Protein AF-A0A6G1QIJ5-F1 (afdb_monomer_lite)

Sequence (335 aa):
MYSKKYKFSTEEDVFERLYPGKCSMFVLTDALIELRTKQREEKDLEALYEKRQEILRALERSIEDLRKAIKNVEEQEFNFDIFLQDQKTEKAIEKAEREKQEVLQMKAELLSLNEEYAQKNHRKEELDLEIQRHSVYSDVIAQAMKMTEFKEVESLALYLRNLLLCRDKFHSDLSVAQKNVLQQRKTLKSLKDEFKTMQLEKYDELLQAQAEFDAARVEGSKWEKEWQHIQDTAAKKTLFVGQIKMGVLNLYEMTGGILEEEGVSINDTETQLEKIKRFIQDQEDLLKAAGKTEDITYSFAQHCSGGLKEGFSNAVHLPPLMRPSTSDPSQQRRF

Radius of gyration: 109.97 Å; chains: 1; bounding box: 174×73×325 Å

pLDDT: mean 80.24, std 22.28, range [32.31, 98.56]

Structure (mmCIF, N/CA/C/O backbone):
data_AF-A0A6G1QIJ5-F1
#
_entry.id   AF-A0A6G1QIJ5-F1
#
loop_
_atom_site.group_PDB
_atom_site.id
_atom_site.type_symbol
_atom_site.label_atom_id
_atom_site.label_alt_id
_atom_site.label_comp_id
_atom_site.label_asym_id
_atom_site.label_entity_id
_atom_site.label_seq_id
_atom_site.pdbx_PDB_ins_code
_atom_site.Cartn_x
_atom_site.Cartn_y
_atom_site.Cartn_z
_atom_site.occupancy
_atom_site.B_iso_or_equiv
_atom_site.auth_seq_id
_atom_site.auth_comp_id
_atom_site.auth_asym_id
_atom_site.auth_atom_id
_atom_site.pdbx_PDB_model_num
ATOM 1 N N . MET A 1 1 ? -99.863 -23.612 136.603 1.00 37.12 1 MET A N 1
ATOM 2 C CA . MET A 1 1 ? -100.470 -24.960 136.736 1.00 37.12 1 MET A CA 1
ATOM 3 C C . MET A 1 1 ? -99.705 -25.756 137.796 1.00 37.12 1 MET A C 1
ATOM 5 O O . MET A 1 1 ? -98.632 -25.320 138.181 1.00 37.12 1 MET A O 1
ATOM 9 N N . TYR A 1 2 ? -100.286 -26.871 138.260 1.00 34.22 2 TYR A N 1
ATOM 10 C CA . TYR A 1 2 ? -99.673 -28.124 138.763 1.00 34.22 2 TYR A CA 1
ATOM 11 C C . TYR A 1 2 ? -98.127 -28.298 138.624 1.00 34.22 2 TYR A C 1
ATOM 13 O O . TYR A 1 2 ? -97.572 -27.869 137.623 1.00 34.22 2 TYR A O 1
ATOM 21 N N . SER A 1 3 ? -97.389 -29.026 139.492 1.00 32.53 3 SER A N 1
ATOM 22 C CA . SER A 1 3 ? -97.797 -29.971 140.564 1.00 32.53 3 SER A CA 1
ATOM 23 C C . SER A 1 3 ? -96.603 -30.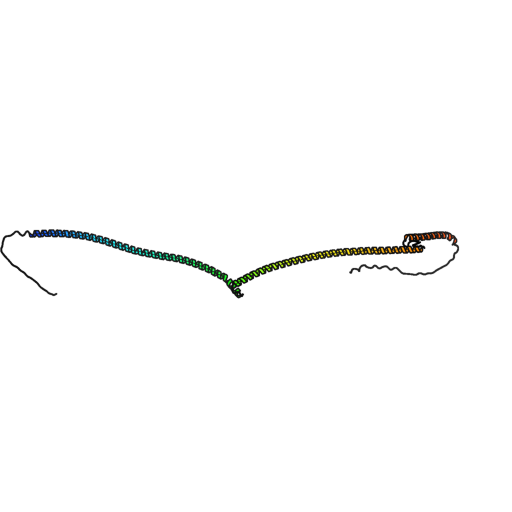577 141.355 1.00 32.53 3 SER A C 1
ATOM 25 O O . SER A 1 3 ? -95.721 -31.110 140.690 1.00 32.53 3 SER A O 1
ATOM 27 N N . LYS A 1 4 ? -96.730 -30.754 142.697 1.00 42.34 4 LYS A N 1
ATOM 28 C CA . LYS A 1 4 ? -96.062 -31.803 143.551 1.00 42.34 4 LYS A CA 1
ATOM 29 C C . LYS A 1 4 ? -94.503 -31.707 143.634 1.00 42.34 4 LYS A C 1
ATOM 31 O O . LYS A 1 4 ? -93.917 -31.041 142.802 1.00 42.34 4 LYS A O 1
ATOM 36 N N . LYS A 1 5 ? -93.707 -32.315 144.542 1.00 40.81 5 LYS A N 1
ATOM 37 C CA . LYS A 1 5 ? -93.743 -33.073 145.842 1.00 40.81 5 LYS A CA 1
ATOM 38 C C . LYS A 1 5 ? -92.239 -33.313 146.232 1.00 40.81 5 LYS A C 1
ATOM 40 O O . LYS A 1 5 ? -91.426 -33.233 145.324 1.00 40.81 5 LYS A O 1
ATOM 45 N N . TYR A 1 6 ? -91.749 -33.680 147.432 1.00 39.12 6 TYR A N 1
ATOM 46 C CA . TYR A 1 6 ? -92.251 -33.840 148.820 1.00 39.12 6 TYR A CA 1
ATOM 47 C C . TYR A 1 6 ? -91.052 -34.051 149.799 1.00 39.12 6 TYR A C 1
ATOM 49 O O . TYR A 1 6 ? -90.152 -34.773 149.394 1.00 39.12 6 TYR A O 1
ATOM 57 N N . LYS A 1 7 ? -91.169 -33.623 151.082 1.00 42.03 7 LYS A N 1
ATOM 58 C CA . LYS A 1 7 ? -90.585 -34.211 152.342 1.00 42.03 7 LYS A CA 1
ATOM 59 C C . LYS A 1 7 ? -89.039 -34.343 152.481 1.00 42.03 7 LYS A C 1
ATOM 61 O O . LYS A 1 7 ? -88.365 -34.512 151.481 1.00 42.03 7 LYS A O 1
ATOM 66 N N . PHE A 1 8 ? -88.389 -34.345 153.662 1.00 36.94 8 PHE A N 1
ATOM 67 C CA . PHE A 1 8 ? -88.661 -34.071 155.111 1.00 36.94 8 PHE A CA 1
ATOM 68 C C . PHE A 1 8 ? -87.267 -33.932 155.817 1.00 36.94 8 PHE A C 1
ATOM 70 O O . PHE A 1 8 ? -86.269 -34.133 155.129 1.00 36.94 8 PHE A O 1
ATOM 77 N N . SER A 1 9 ? -87.042 -33.600 157.102 1.00 36.25 9 SER A N 1
ATOM 78 C CA . SER A 1 9 ? -87.847 -33.379 158.342 1.00 36.25 9 SER A CA 1
ATOM 79 C C . SER A 1 9 ? -87.255 -32.141 159.108 1.00 36.25 9 SER A C 1
ATOM 81 O O . SER A 1 9 ? -86.590 -31.361 158.429 1.00 36.25 9 SER A O 1
ATOM 83 N N . THR A 1 10 ? -87.466 -31.709 160.373 1.00 43.53 10 THR A N 1
ATOM 84 C CA . THR A 1 10 ? -87.801 -32.249 161.735 1.00 43.53 10 THR A CA 1
ATOM 85 C C . THR A 1 10 ? -86.691 -33.112 162.381 1.00 43.53 10 THR A C 1
ATOM 87 O O . THR A 1 10 ? -85.940 -33.746 161.644 1.00 43.53 10 THR A O 1
ATOM 90 N N . GLU A 1 11 ? -86.407 -33.127 163.695 1.00 36.78 11 GLU A N 1
ATOM 91 C CA . GLU A 1 11 ? -86.977 -32.545 164.950 1.00 36.78 11 GLU A CA 1
ATOM 92 C C . GLU A 1 11 ? -85.835 -31.831 165.769 1.00 36.78 11 GLU A C 1
ATOM 94 O O . GLU A 1 11 ? -84.667 -32.051 165.450 1.00 36.78 11 GLU A O 1
ATOM 99 N N . GLU A 1 12 ? -85.999 -30.850 166.685 1.00 40.00 12 GLU A N 1
ATOM 100 C CA . GLU A 1 12 ? -86.797 -30.725 167.947 1.00 40.00 12 GLU A CA 1
ATOM 101 C C . GLU A 1 12 ? -86.222 -31.597 169.123 1.00 40.00 12 GLU A C 1
ATOM 103 O O . GLU A 1 12 ? -85.677 -32.663 168.859 1.00 40.00 12 GLU A O 1
ATOM 108 N N . ASP A 1 13 ? -86.219 -31.242 170.430 1.00 39.19 13 ASP A N 1
ATOM 109 C CA . ASP A 1 13 ? -86.712 -30.033 171.131 1.00 39.19 13 ASP A CA 1
ATOM 110 C C . ASP A 1 13 ? -86.143 -29.774 172.573 1.00 39.19 13 ASP A C 1
ATOM 112 O O . ASP A 1 13 ? -85.498 -30.634 173.167 1.00 39.19 13 ASP A O 1
ATOM 116 N N . VAL A 1 14 ? -86.443 -28.576 173.120 1.00 41.12 14 VAL A N 1
ATOM 117 C CA . VAL A 1 14 ? -86.784 -28.168 174.528 1.00 41.12 14 VAL A CA 1
ATOM 118 C C . VAL A 1 14 ? -86.266 -28.928 175.787 1.00 41.12 14 VAL A C 1
ATOM 120 O O . VAL A 1 14 ? -86.541 -30.109 175.965 1.00 41.12 14 VAL A O 1
ATOM 123 N N . PHE A 1 15 ? -85.757 -28.180 176.801 1.00 32.31 15 PHE A N 1
ATOM 124 C CA . PHE A 1 15 ? -86.299 -28.201 178.195 1.00 32.31 15 PHE A CA 1
ATOM 125 C C . PHE A 1 15 ? -85.964 -26.951 179.060 1.00 32.31 15 PHE A C 1
ATOM 127 O O . PHE A 1 15 ? -85.237 -26.057 178.635 1.00 32.31 15 PHE A O 1
ATOM 134 N N . GLU A 1 16 ? -86.564 -26.857 180.259 1.00 35.62 16 GLU A N 1
ATOM 135 C CA . GLU A 1 16 ? -86.863 -25.617 181.008 1.00 35.62 16 GLU A CA 1
ATOM 136 C C . GLU A 1 16 ? -86.307 -25.519 182.465 1.00 35.62 16 GLU A C 1
ATOM 138 O O . GLU A 1 16 ? -86.204 -26.521 183.166 1.00 35.62 16 GLU A O 1
ATOM 143 N N . ARG A 1 17 ? -86.181 -24.261 182.951 1.00 37.00 17 ARG A N 1
ATOM 144 C CA . ARG A 1 17 ? -86.459 -23.735 184.328 1.00 37.00 17 ARG A CA 1
ATOM 145 C C . ARG A 1 17 ? -85.465 -23.791 185.528 1.00 37.00 17 ARG A C 1
ATOM 147 O O . ARG A 1 17 ? -85.009 -24.840 185.958 1.00 37.00 17 ARG A O 1
ATOM 154 N N . LEU A 1 18 ? -85.455 -22.624 186.215 1.00 33.59 18 LEU A N 1
ATOM 155 C CA . LEU A 1 18 ? -85.576 -22.340 187.676 1.00 33.59 18 LEU A CA 1
ATOM 156 C C . LEU A 1 18 ? -84.365 -21.905 188.556 1.00 33.59 18 LEU A C 1
ATOM 158 O O . LEU A 1 18 ? -83.265 -22.434 188.478 1.00 33.59 18 LEU A O 1
ATOM 162 N N . TYR A 1 19 ? -84.694 -20.993 189.499 1.00 34.88 19 TYR A N 1
ATOM 163 C CA . TYR A 1 19 ? -83.944 -20.489 190.679 1.00 34.88 19 TYR A CA 1
ATOM 164 C C . TYR A 1 19 ? -82.758 -19.493 190.445 1.00 34.88 19 TYR A C 1
ATOM 166 O O . TYR A 1 19 ? -82.324 -19.338 189.307 1.00 34.88 19 TYR A O 1
ATOM 174 N N . PRO A 1 20 ? -82.386 -18.619 191.428 1.00 45.06 20 PRO A N 1
ATOM 175 C CA . PRO A 1 20 ? -82.422 -17.172 191.137 1.00 45.06 20 PRO A CA 1
ATOM 176 C C . PRO A 1 20 ? -81.270 -16.279 191.670 1.00 45.06 20 PRO A C 1
ATOM 178 O O . PRO A 1 20 ? -80.621 -16.568 192.672 1.00 45.06 20 PRO A O 1
ATOM 181 N N . GLY A 1 21 ? -81.202 -15.055 191.128 1.00 32.91 21 GLY A N 1
ATOM 182 C CA . GLY A 1 21 ? -80.794 -13.854 191.877 1.00 32.91 21 GLY A CA 1
ATOM 183 C C . GLY A 1 21 ? -79.397 -13.277 191.598 1.00 32.91 21 GLY A C 1
ATOM 184 O O . GLY A 1 21 ? -78.429 -13.997 191.406 1.00 32.91 21 GLY A O 1
ATOM 185 N N . LYS A 1 22 ? -79.313 -11.936 191.669 1.00 44.22 22 LYS A N 1
ATOM 186 C CA . LYS A 1 22 ? -78.097 -11.090 191.625 1.00 44.22 22 LYS A CA 1
ATOM 187 C C . LYS A 1 22 ? -77.173 -11.243 190.399 1.00 44.22 22 LYS A C 1
ATOM 189 O O . LYS A 1 22 ? -76.153 -11.916 190.481 1.00 44.22 22 LYS A O 1
ATOM 194 N N . CYS A 1 23 ? -77.395 -10.433 189.357 1.00 35.81 23 CYS A N 1
ATOM 195 C CA . CYS A 1 23 ? -76.287 -9.753 188.663 1.00 35.81 23 CYS A CA 1
ATOM 196 C C . CYS A 1 23 ? -76.777 -8.567 187.811 1.00 35.81 23 CYS A C 1
ATOM 198 O O . CYS A 1 23 ? -77.871 -8.618 187.259 1.00 35.81 23 CYS A O 1
ATOM 200 N N . SER A 1 24 ? -75.968 -7.509 187.695 1.00 47.91 24 SER A N 1
ATOM 201 C CA . SER A 1 24 ? -76.195 -6.377 186.777 1.00 47.91 24 SER A CA 1
ATOM 202 C C . SER A 1 24 ? -74.849 -5.753 186.392 1.00 47.91 24 SER A C 1
ATOM 204 O O . SER A 1 24 ? -74.435 -4.743 186.954 1.00 47.91 24 SER A O 1
ATOM 206 N N . MET A 1 25 ? -74.103 -6.441 185.519 1.00 48.81 25 MET A N 1
ATOM 207 C CA . MET A 1 25 ? -72.736 -6.065 185.116 1.00 48.81 25 MET A CA 1
ATOM 208 C C . MET A 1 25 ? -72.320 -6.744 183.786 1.00 48.81 25 MET A C 1
ATOM 210 O O . MET A 1 25 ? -71.240 -7.319 183.690 1.00 48.81 25 MET A O 1
ATOM 214 N N . PHE A 1 26 ? -73.198 -6.752 182.767 1.00 43.78 26 PHE A N 1
ATOM 215 C CA . PHE A 1 26 ? -72.938 -7.493 181.510 1.00 43.78 26 PHE A CA 1
ATOM 216 C C . PHE A 1 26 ? -73.484 -6.871 180.201 1.00 43.78 26 PHE A C 1
ATOM 218 O O . PHE A 1 26 ? -73.440 -7.508 179.160 1.00 43.78 26 PHE A O 1
ATOM 225 N N . VAL A 1 27 ? -73.993 -5.631 180.205 1.00 50.62 27 VAL A N 1
ATOM 226 C CA . VAL A 1 27 ? -74.664 -5.016 179.022 1.00 50.62 27 VAL A CA 1
ATOM 227 C C . VAL A 1 27 ? -73.742 -4.033 178.261 1.00 50.62 27 VAL A C 1
ATOM 229 O O . VAL A 1 27 ? -74.200 -3.201 177.490 1.00 50.62 27 VAL A O 1
ATOM 232 N N . LEU A 1 28 ? -72.424 -4.085 178.493 1.00 53.91 28 LEU A N 1
ATOM 233 C CA . LEU A 1 28 ? -71.449 -3.110 177.960 1.00 53.91 28 LEU A CA 1
ATOM 234 C C . LEU A 1 28 ? -70.252 -3.720 177.208 1.00 53.91 28 LEU A C 1
ATOM 236 O O . LEU A 1 28 ? -69.407 -2.976 176.714 1.00 53.91 28 LEU A O 1
ATOM 240 N N . THR A 1 29 ? -70.154 -5.047 177.108 1.00 52.56 29 THR A N 1
ATOM 241 C CA . THR A 1 29 ? -68.991 -5.735 176.516 1.00 52.56 29 THR A CA 1
ATOM 242 C C . THR A 1 29 ? -69.112 -6.013 175.017 1.00 52.56 29 THR A C 1
ATOM 244 O O . THR A 1 29 ? -68.121 -5.853 174.305 1.00 52.56 29 THR A O 1
ATOM 247 N N . ASP A 1 30 ? -70.296 -6.371 174.514 1.00 55.03 30 ASP A N 1
ATOM 248 C CA . ASP A 1 30 ? -70.434 -6.880 173.137 1.00 55.03 30 ASP A CA 1
ATOM 249 C C . ASP A 1 30 ? -70.284 -5.776 172.074 1.00 55.03 30 ASP A C 1
ATOM 251 O O . ASP A 1 30 ? -69.560 -5.943 171.090 1.00 55.03 30 ASP A O 1
ATOM 255 N N . ALA A 1 31 ? -70.866 -4.594 172.316 1.00 58.47 31 ALA A N 1
ATOM 256 C CA . ALA A 1 31 ? -70.839 -3.458 171.385 1.00 58.47 31 ALA A CA 1
ATOM 257 C C . ALA A 1 31 ? -69.418 -2.939 171.060 1.00 58.47 31 ALA A C 1
ATOM 259 O O . ALA A 1 31 ? -69.193 -2.321 170.018 1.00 58.47 31 ALA A O 1
ATOM 260 N N . LEU A 1 32 ? -68.435 -3.198 171.931 1.00 60.06 32 LEU A N 1
ATOM 261 C CA . LEU A 1 32 ? -67.033 -2.815 171.715 1.00 60.06 32 LEU A CA 1
ATOM 262 C C . LEU A 1 32 ? -66.278 -3.758 170.763 1.00 60.06 32 LEU A C 1
ATOM 264 O O . LEU A 1 32 ? -65.209 -3.394 170.264 1.00 60.06 32 LEU A O 1
ATOM 268 N N . ILE A 1 33 ? -66.810 -4.957 170.508 1.00 63.22 33 ILE A N 1
ATOM 269 C CA . ILE A 1 33 ? -66.189 -5.952 169.626 1.00 63.22 33 ILE A CA 1
ATOM 270 C C . ILE A 1 33 ? -66.578 -5.683 168.166 1.00 63.22 33 ILE A C 1
ATOM 272 O O . ILE A 1 33 ? -65.687 -5.619 167.317 1.00 63.22 33 ILE A O 1
ATOM 276 N N . GLU A 1 34 ? -67.860 -5.422 167.882 1.00 60.41 34 GLU A N 1
ATOM 277 C CA . GLU A 1 34 ? -68.347 -5.083 166.530 1.00 60.41 34 GLU A CA 1
ATOM 278 C C . GLU A 1 34 ? -67.664 -3.833 165.953 1.00 60.41 34 GLU A C 1
ATOM 280 O O . GLU A 1 34 ? -67.222 -3.814 164.803 1.00 60.41 34 GLU A O 1
ATOM 285 N N . LEU A 1 35 ? -67.486 -2.789 166.768 1.00 64.81 35 LEU A N 1
ATOM 286 C CA . LEU A 1 35 ? -66.844 -1.543 166.329 1.00 64.81 35 LEU A CA 1
ATOM 287 C C . LEU A 1 35 ? -65.375 -1.778 165.895 1.00 64.81 35 LEU A C 1
ATOM 289 O O . LEU A 1 35 ? -64.867 -1.125 164.983 1.00 64.81 35 LEU A O 1
ATOM 293 N N . ARG A 1 36 ? -64.711 -2.789 166.478 1.00 63.94 36 ARG A N 1
ATOM 294 C CA . ARG A 1 36 ? -63.348 -3.242 166.135 1.00 63.94 36 ARG A CA 1
ATOM 295 C C . ARG A 1 36 ? -63.267 -4.271 165.000 1.00 63.94 36 ARG A C 1
ATOM 297 O O . ARG A 1 36 ? -62.147 -4.587 164.570 1.00 63.94 36 ARG A O 1
ATOM 304 N N . THR A 1 37 ? -64.382 -4.816 164.512 1.00 62.34 37 THR A N 1
ATOM 305 C CA . THR A 1 37 ? -64.404 -5.524 163.218 1.00 62.34 37 THR A CA 1
ATOM 306 C C . THR A 1 37 ? -64.658 -4.530 162.092 1.00 62.34 37 THR A C 1
ATOM 308 O O . THR A 1 37 ? -63.870 -4.496 161.148 1.00 62.34 37 THR A O 1
ATOM 311 N N . LYS A 1 38 ? -65.620 -3.610 162.258 1.00 68.38 38 LYS A N 1
ATOM 312 C CA . LYS A 1 38 ? -65.939 -2.569 161.263 1.00 68.38 38 LYS A CA 1
ATOM 313 C C . LYS A 1 38 ? -64.736 -1.706 160.873 1.00 68.38 38 LYS A C 1
ATOM 315 O O . LYS A 1 38 ? -64.474 -1.556 159.689 1.00 68.38 38 LYS A O 1
ATOM 320 N N . GLN A 1 39 ? -63.923 -1.251 161.831 1.00 67.50 39 GLN A N 1
ATOM 321 C CA . GLN A 1 39 ? -62.701 -0.478 161.531 1.00 67.50 39 GLN A CA 1
ATOM 322 C C . GLN A 1 39 ? -61.569 -1.268 160.837 1.00 67.50 39 GLN A C 1
ATOM 324 O O . GLN A 1 39 ? -60.580 -0.666 160.415 1.00 67.50 39 GLN A O 1
ATOM 329 N N . ARG A 1 40 ? -61.665 -2.602 160.739 1.00 66.69 40 ARG A N 1
ATOM 330 C CA . ARG A 1 40 ? -60.791 -3.407 159.865 1.00 66.69 40 ARG A CA 1
ATOM 331 C C . ARG A 1 40 ? -61.413 -3.569 158.490 1.00 66.69 40 ARG A C 1
ATOM 333 O O . ARG A 1 40 ? -60.760 -3.214 157.521 1.00 66.69 40 ARG A O 1
ATOM 340 N N . GLU A 1 41 ? -62.685 -3.963 158.431 1.00 70.50 41 GLU A N 1
ATOM 341 C CA . GLU A 1 41 ? -63.457 -4.041 157.183 1.00 70.50 41 GLU A CA 1
ATOM 342 C C . GLU A 1 41 ? -63.355 -2.744 156.359 1.00 70.50 41 GLU A C 1
ATOM 344 O O . GLU A 1 41 ? -63.161 -2.802 155.153 1.00 70.50 41 GLU A O 1
ATOM 349 N N . GLU A 1 42 ? -63.414 -1.577 157.006 1.00 68.62 42 GLU A N 1
ATOM 350 C CA . GLU A 1 42 ? -63.286 -0.255 156.378 1.00 68.62 42 GLU A CA 1
ATOM 351 C C . GLU A 1 42 ? -61.887 -0.002 155.782 1.00 68.62 42 GLU A C 1
ATOM 353 O O . GLU A 1 42 ? -61.775 0.462 154.650 1.00 68.62 42 GLU A O 1
ATOM 358 N N . LYS A 1 43 ? -60.813 -0.390 156.483 1.00 74.50 43 LYS A N 1
ATOM 359 C CA . LYS A 1 43 ? -59.433 -0.272 155.973 1.00 74.50 43 LYS A CA 1
ATOM 360 C C . LYS A 1 43 ? -59.112 -1.298 154.892 1.00 74.50 43 LYS A C 1
ATOM 362 O O . LYS A 1 43 ? -58.391 -0.983 153.949 1.00 74.50 43 LYS A O 1
ATOM 367 N N . ASP A 1 44 ? -59.661 -2.501 155.010 1.00 74.06 44 ASP A N 1
ATOM 368 C CA . ASP A 1 44 ? -59.554 -3.539 153.990 1.00 74.06 44 ASP A CA 1
ATOM 369 C C . ASP A 1 44 ? -60.330 -3.120 152.724 1.00 74.06 44 ASP A C 1
ATOM 371 O O . ASP A 1 44 ? -59.838 -3.309 151.612 1.00 74.06 44 ASP A O 1
ATOM 375 N N . LEU A 1 45 ? -61.490 -2.463 152.871 1.00 76.62 45 LEU A N 1
ATOM 376 C CA . LEU A 1 45 ? -62.244 -1.841 151.774 1.00 76.62 45 LEU A CA 1
ATOM 377 C C . LEU A 1 45 ? -61.484 -0.684 151.113 1.00 76.62 45 LEU A C 1
ATOM 379 O O . LEU A 1 45 ? -61.455 -0.615 149.886 1.00 76.62 45 LEU A O 1
ATOM 383 N N . GLU A 1 46 ? -60.851 0.199 151.885 1.00 78.12 46 GLU A N 1
ATOM 384 C CA . GLU A 1 46 ? -60.077 1.326 151.347 1.00 78.12 46 GLU A CA 1
ATOM 385 C C . GLU A 1 46 ? -58.803 0.845 150.625 1.00 78.12 46 GLU A C 1
ATOM 387 O O . GLU A 1 46 ? -58.511 1.285 149.511 1.00 78.12 46 GLU A O 1
ATOM 392 N N . ALA A 1 47 ? -58.116 -0.168 151.167 1.00 79.19 47 ALA A N 1
ATOM 393 C CA . ALA A 1 47 ? -57.008 -0.845 150.490 1.00 79.19 47 ALA A CA 1
ATOM 394 C C . ALA A 1 47 ? -57.456 -1.581 149.210 1.00 79.19 47 ALA A C 1
ATOM 396 O O . ALA A 1 47 ? -56.738 -1.575 148.207 1.00 79.19 47 ALA A O 1
ATOM 397 N N . LEU A 1 48 ? -58.649 -2.190 149.202 1.00 83.19 48 LEU A N 1
ATOM 398 C CA . LEU A 1 48 ? -59.259 -2.754 147.992 1.00 83.19 48 LEU A CA 1
ATOM 399 C C . LEU A 1 48 ? -59.638 -1.665 146.975 1.00 83.19 48 LEU A C 1
ATOM 401 O O . LEU A 1 48 ? -59.546 -1.912 145.771 1.00 83.19 48 LEU A O 1
ATOM 405 N N . TYR A 1 49 ? -60.036 -0.475 147.432 1.00 80.62 49 TYR A N 1
ATOM 406 C CA . TYR A 1 49 ? -60.407 0.650 146.576 1.00 80.62 49 TYR A CA 1
ATOM 407 C C . TYR A 1 49 ? -59.188 1.262 145.876 1.00 80.62 49 TYR A C 1
ATOM 409 O O . TYR A 1 49 ? -59.179 1.325 144.647 1.00 80.62 49 TYR A O 1
ATOM 417 N N . GLU A 1 50 ? -58.123 1.609 146.608 1.00 83.19 50 GLU A N 1
ATOM 418 C CA . GLU A 1 50 ? -56.873 2.093 145.997 1.00 83.19 50 GLU A CA 1
ATOM 419 C C . GLU A 1 50 ? -56.266 1.045 145.061 1.00 83.19 50 GLU A C 1
ATOM 421 O O . GLU A 1 50 ? -55.946 1.353 143.914 1.00 83.19 50 GLU A O 1
ATOM 426 N N . LYS A 1 51 ? -56.229 -0.233 145.464 1.00 82.81 51 LYS A N 1
ATOM 427 C CA . LYS A 1 51 ? -55.768 -1.324 144.590 1.00 82.81 51 LYS A CA 1
ATOM 428 C C . LYS A 1 51 ? -56.600 -1.432 143.306 1.00 82.81 51 LYS A C 1
ATOM 430 O O . LYS A 1 51 ? -56.054 -1.674 142.231 1.00 82.81 51 LYS A O 1
ATOM 435 N N . ARG A 1 52 ? -57.918 -1.209 143.378 1.00 84.38 52 ARG A N 1
ATOM 436 C CA . ARG A 1 52 ? -58.800 -1.137 142.201 1.00 84.38 52 ARG A CA 1
ATOM 437 C C . ARG A 1 52 ? -58.522 0.108 141.351 1.00 84.38 52 ARG A C 1
ATOM 439 O O . ARG A 1 52 ? -58.578 0.016 140.128 1.00 84.38 52 ARG A O 1
ATOM 446 N N . GLN A 1 53 ? -58.182 1.240 141.962 1.00 84.88 53 GLN A N 1
ATOM 447 C CA . GLN A 1 53 ? -57.845 2.491 141.278 1.00 84.88 53 GLN A CA 1
ATOM 448 C C . GLN A 1 53 ? -56.437 2.471 140.651 1.00 84.88 53 GLN A C 1
ATOM 450 O O . GLN A 1 53 ? -56.209 3.101 139.618 1.00 84.88 53 GLN A O 1
ATOM 455 N N . GLU A 1 54 ? -55.483 1.727 141.210 1.00 85.69 54 GLU A N 1
ATOM 456 C CA . GLU A 1 54 ? -54.216 1.384 140.551 1.00 85.69 54 GLU A CA 1
ATOM 457 C C . GLU A 1 54 ? -54.435 0.452 139.355 1.00 85.69 54 GLU A C 1
ATOM 459 O O . GLU A 1 54 ? -53.914 0.728 138.275 1.00 85.69 54 GLU A O 1
ATOM 464 N N . ILE A 1 55 ? -55.258 -0.595 139.507 1.00 85.81 55 ILE A N 1
ATOM 465 C CA . ILE A 1 55 ? -55.628 -1.498 138.404 1.00 85.81 55 ILE A CA 1
ATOM 466 C C . ILE A 1 55 ? -56.304 -0.723 137.264 1.00 85.81 55 ILE A C 1
ATOM 468 O O . ILE A 1 55 ? -55.938 -0.918 136.108 1.00 85.81 55 ILE A O 1
ATOM 472 N N . LEU A 1 56 ? -57.229 0.198 137.562 1.00 86.25 56 LEU A N 1
ATOM 473 C CA . LEU A 1 56 ? -57.847 1.063 136.550 1.00 86.25 56 LEU A CA 1
ATOM 474 C C . LEU A 1 56 ? -56.807 1.940 135.837 1.00 86.25 56 LEU A C 1
ATOM 476 O O . LEU A 1 56 ? -56.731 1.898 134.613 1.00 86.25 56 LEU A O 1
ATOM 480 N N . ARG A 1 57 ? -55.930 2.637 136.575 1.00 87.94 57 ARG A N 1
ATOM 481 C CA . ARG A 1 57 ? -54.851 3.457 135.986 1.00 87.94 57 ARG A CA 1
ATOM 482 C C . ARG A 1 57 ? -53.844 2.635 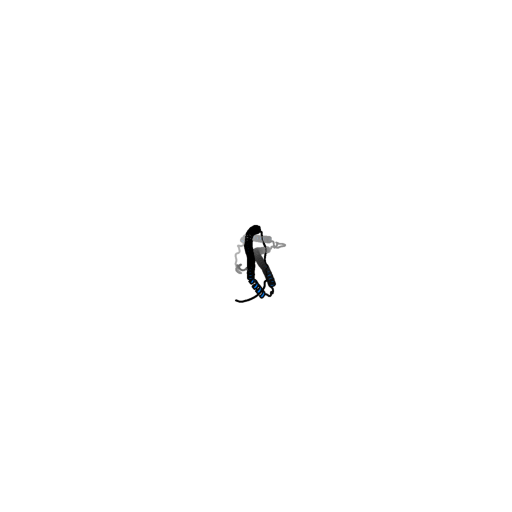135.166 1.00 87.94 57 ARG A C 1
ATOM 484 O O . ARG A 1 57 ? -53.243 3.162 134.232 1.00 87.94 57 ARG A O 1
ATOM 491 N N . ALA A 1 58 ? -53.633 1.360 135.497 1.00 88.19 58 ALA A N 1
ATOM 492 C CA . ALA A 1 58 ? -52.807 0.444 134.709 1.00 88.19 58 ALA A CA 1
ATOM 493 C C . ALA A 1 58 ? -53.520 -0.014 133.423 1.00 88.19 58 ALA A C 1
ATOM 495 O O . ALA A 1 58 ? -52.904 -0.031 132.357 1.00 88.19 58 ALA A O 1
ATOM 496 N N . LEU A 1 59 ? -54.820 -0.321 133.503 1.00 88.19 59 LEU A N 1
ATOM 497 C CA . LEU A 1 59 ? -55.656 -0.661 132.348 1.00 88.19 59 LEU A CA 1
ATOM 498 C C . LEU A 1 59 ? -55.794 0.519 131.377 1.00 88.19 59 LEU A C 1
ATOM 500 O O . LEU A 1 59 ? -55.671 0.316 130.176 1.00 88.19 59 LEU A O 1
ATOM 504 N N . GLU A 1 60 ? -55.975 1.747 131.866 1.00 89.25 60 GLU A N 1
ATOM 505 C CA . GLU A 1 60 ? -56.049 2.958 131.033 1.00 89.25 60 GLU A CA 1
ATOM 506 C C . GLU A 1 60 ? -54.767 3.179 130.218 1.00 89.25 60 GLU A C 1
ATOM 508 O O . GLU A 1 60 ? -54.842 3.405 129.009 1.00 89.25 60 GLU A O 1
ATOM 513 N N . ARG A 1 61 ? -53.587 3.031 130.842 1.00 89.31 61 ARG A N 1
ATOM 514 C CA . ARG A 1 61 ? -52.298 3.059 130.125 1.00 89.31 61 ARG A CA 1
ATOM 515 C C . ARG A 1 61 ? -52.217 1.935 129.098 1.00 89.31 61 ARG A C 1
ATOM 517 O O . ARG A 1 61 ? -51.925 2.198 127.940 1.00 89.31 61 ARG A O 1
ATOM 524 N N . SER A 1 62 ? -52.553 0.705 129.495 1.00 90.06 62 SER A N 1
ATOM 525 C CA . SER A 1 62 ? -52.528 -0.449 128.591 1.00 90.06 62 SER A CA 1
ATOM 526 C C . SER A 1 62 ? -53.472 -0.288 127.394 1.00 90.06 62 SER A C 1
ATOM 528 O O . SER A 1 62 ? -53.127 -0.737 126.307 1.00 90.06 62 SER A O 1
ATOM 530 N N . ILE A 1 63 ? -54.633 0.353 127.558 1.00 90.56 63 ILE A N 1
ATOM 531 C CA . ILE A 1 63 ? -55.568 0.663 126.466 1.00 90.56 63 ILE A CA 1
ATOM 532 C C . ILE A 1 63 ? -54.967 1.707 125.519 1.00 90.56 63 ILE A C 1
ATOM 534 O O . ILE A 1 63 ? -55.084 1.572 124.302 1.00 90.56 63 ILE A O 1
ATOM 538 N N . GLU A 1 64 ? -54.317 2.739 126.051 1.00 93.25 64 GLU A N 1
ATOM 539 C CA . GLU A 1 64 ? -53.720 3.799 125.238 1.00 93.25 64 GLU A CA 1
ATOM 540 C C . GLU A 1 64 ? -52.447 3.338 124.510 1.00 93.25 64 GLU A C 1
ATOM 542 O O . GLU A 1 64 ? -52.224 3.696 123.355 1.00 93.25 64 GLU A O 1
ATOM 547 N N . ASP A 1 65 ? -51.649 2.467 125.124 1.00 91.50 65 ASP A N 1
ATOM 548 C CA . ASP A 1 65 ? -50.489 1.857 124.474 1.00 91.50 65 ASP A CA 1
ATOM 549 C C . ASP A 1 65 ? -50.912 0.814 123.422 1.00 91.50 65 ASP A C 1
ATOM 551 O O . ASP A 1 65 ? -50.330 0.779 122.337 1.00 91.50 65 ASP A O 1
ATOM 555 N N . LEU A 1 66 ? -51.999 0.061 123.654 1.00 91.62 66 LEU A N 1
ATOM 556 C CA . LEU A 1 66 ? -52.626 -0.776 122.620 1.00 91.62 66 LEU A CA 1
ATOM 557 C C . LEU A 1 66 ? -53.165 0.056 121.445 1.00 91.62 66 LEU A C 1
ATOM 559 O O . LEU A 1 66 ? -52.997 -0.346 120.298 1.00 91.62 66 LEU A O 1
ATOM 563 N N . ARG A 1 67 ? -53.761 1.231 121.686 1.00 92.12 67 ARG A N 1
ATOM 564 C CA . ARG A 1 67 ? -54.215 2.137 120.610 1.00 92.12 67 ARG A CA 1
ATOM 565 C C . ARG A 1 67 ? -53.065 2.671 119.760 1.00 92.12 67 ARG A C 1
ATOM 567 O O . ARG A 1 67 ? -53.209 2.752 118.543 1.00 92.12 67 ARG A O 1
ATOM 574 N N . LYS A 1 68 ? -51.933 3.022 120.377 1.00 93.12 68 LYS A N 1
ATOM 575 C CA . LYS A 1 68 ? -50.719 3.426 119.648 1.00 93.12 68 LYS A CA 1
ATOM 576 C C . LYS A 1 68 ? -50.139 2.260 118.852 1.00 93.12 68 LYS A C 1
ATOM 578 O O . LYS A 1 68 ? -49.754 2.457 117.706 1.00 93.12 68 LYS A O 1
ATOM 583 N N . ALA A 1 69 ? -50.122 1.056 119.429 1.00 91.56 69 ALA A N 1
ATOM 584 C CA . ALA A 1 69 ? -49.683 -0.151 118.735 1.00 91.56 69 ALA A CA 1
ATOM 585 C C . ALA A 1 69 ? -50.567 -0.460 117.514 1.00 91.56 69 ALA A C 1
ATOM 587 O O . ALA A 1 69 ? -50.026 -0.702 116.442 1.00 91.56 69 ALA A O 1
ATOM 588 N N . ILE A 1 70 ? -51.898 -0.373 117.650 1.00 90.06 70 ILE A N 1
ATOM 589 C CA . ILE A 1 70 ? -52.852 -0.537 116.539 1.00 90.06 70 ILE A CA 1
ATOM 590 C C . ILE A 1 70 ? -52.561 0.479 115.430 1.00 90.06 70 ILE A C 1
ATOM 592 O O . ILE A 1 70 ? -52.289 0.063 114.311 1.00 90.06 70 ILE A O 1
ATOM 596 N N . LYS A 1 71 ? -52.502 1.782 115.741 1.00 93.25 71 LYS A N 1
ATOM 597 C CA . LYS A 1 71 ? -52.203 2.818 114.735 1.00 93.25 71 LYS A CA 1
ATOM 598 C C . LYS A 1 71 ? -50.864 2.611 114.032 1.00 93.25 71 LYS A C 1
ATOM 600 O O . LYS A 1 71 ? -50.781 2.745 112.821 1.00 93.25 71 LYS A O 1
ATOM 605 N N . ASN A 1 72 ? -49.820 2.251 114.778 1.00 92.75 72 ASN A N 1
ATOM 606 C CA . ASN A 1 72 ? -48.510 1.966 114.199 1.00 92.75 72 ASN A CA 1
ATOM 607 C C . ASN A 1 72 ? -48.538 0.720 113.288 1.00 92.75 72 ASN A C 1
ATOM 609 O O . ASN A 1 72 ? -47.781 0.666 112.325 1.00 92.75 72 ASN A O 1
ATOM 613 N N . VAL A 1 73 ? -49.391 -0.274 113.564 1.00 91.31 73 VAL A N 1
ATOM 614 C CA . VAL A 1 73 ? -49.610 -1.416 112.658 1.00 91.31 73 VAL A CA 1
ATOM 615 C C . VAL A 1 73 ? -50.414 -0.992 111.426 1.00 91.31 73 VAL A C 1
ATOM 617 O O . VAL A 1 73 ? -49.985 -1.301 110.323 1.00 91.31 73 VAL A O 1
ATOM 620 N N . GLU A 1 74 ? -51.494 -0.220 111.578 1.00 91.94 74 GLU A N 1
ATOM 621 C CA . GLU A 1 74 ? -52.280 0.335 110.459 1.00 91.94 74 GLU A CA 1
ATOM 622 C C . GLU A 1 74 ? -51.398 1.183 109.515 1.00 91.94 74 GLU A C 1
ATOM 624 O O . GLU A 1 74 ? -51.454 1.042 108.293 1.00 91.94 74 GLU A O 1
ATOM 629 N N . GLU A 1 75 ? -50.514 2.017 110.074 1.00 92.25 75 GLU A N 1
ATOM 630 C CA . GLU A 1 75 ? -49.518 2.788 109.323 1.00 92.25 75 GLU A CA 1
ATOM 631 C C . GLU A 1 75 ? -48.466 1.881 108.655 1.00 92.25 75 GLU A C 1
ATOM 633 O O . GLU A 1 75 ? -48.057 2.151 107.525 1.00 92.25 75 GLU A O 1
ATOM 638 N N . GLN A 1 76 ? -48.029 0.791 109.295 1.00 90.50 76 GLN A N 1
ATOM 639 C CA . GLN A 1 76 ? -47.093 -0.168 108.689 1.00 90.50 76 GLN A CA 1
ATOM 640 C C . GLN A 1 76 ? -47.731 -0.981 107.554 1.00 90.50 76 GLN A C 1
ATOM 642 O O . GLN A 1 76 ? -47.089 -1.156 106.519 1.00 90.50 76 GLN A O 1
ATOM 647 N N . GLU A 1 77 ? -48.982 -1.423 107.699 1.00 88.94 77 GLU A N 1
ATOM 648 C CA . GLU A 1 77 ? -49.738 -2.104 106.640 1.00 88.94 77 GLU A CA 1
ATOM 649 C C . GLU A 1 77 ? -49.947 -1.178 105.436 1.00 88.94 77 GLU A C 1
ATOM 651 O O . GLU A 1 77 ? -49.634 -1.564 104.312 1.00 88.94 77 GLU A O 1
ATOM 656 N N . PHE A 1 78 ? -50.357 0.076 105.660 1.00 90.00 78 PHE A N 1
ATOM 657 C CA . PHE A 1 78 ? -50.523 1.070 104.593 1.00 90.00 78 PHE A CA 1
ATOM 658 C C . PHE A 1 78 ? -49.211 1.362 103.842 1.00 90.00 78 PHE A C 1
ATOM 660 O O . PHE A 1 78 ? -49.189 1.374 102.609 1.00 90.00 78 PHE A O 1
ATOM 667 N N . ASN A 1 79 ? -48.097 1.536 104.563 1.00 90.88 79 ASN A N 1
ATOM 668 C CA . ASN A 1 79 ? -46.778 1.713 103.946 1.00 90.88 79 ASN A CA 1
ATOM 669 C C . ASN A 1 79 ? -46.318 0.459 103.175 1.00 90.88 79 ASN A C 1
ATOM 671 O O . ASN A 1 79 ? -45.674 0.582 102.131 1.00 90.88 79 ASN A O 1
ATOM 675 N N . PHE A 1 80 ? -46.654 -0.744 103.653 1.00 89.44 80 PHE A N 1
ATOM 676 C CA . PHE A 1 80 ? -46.317 -1.996 102.973 1.00 89.44 80 PHE A CA 1
ATOM 677 C C . PHE A 1 80 ? -47.156 -2.214 101.706 1.00 89.44 80 PHE A C 1
ATOM 679 O O . PHE A 1 80 ? -46.612 -2.646 100.692 1.00 89.44 80 PHE A O 1
ATOM 686 N N . ASP A 1 81 ? -48.441 -1.854 101.718 1.00 91.00 81 ASP A N 1
ATOM 687 C CA . ASP A 1 81 ? -49.301 -1.913 100.532 1.00 91.00 81 ASP A CA 1
ATOM 688 C C . ASP A 1 81 ? -48.871 -0.899 99.460 1.00 91.00 81 ASP A C 1
ATOM 690 O O . ASP A 1 81 ? -48.834 -1.250 98.279 1.00 91.00 81 ASP A O 1
ATOM 694 N N . ILE A 1 82 ? -48.452 0.314 99.850 1.00 90.12 82 ILE A N 1
ATOM 695 C CA . ILE A 1 82 ? -47.814 1.278 98.932 1.00 90.12 82 ILE A CA 1
ATOM 696 C C . ILE A 1 82 ? -46.542 0.672 98.330 1.00 90.12 82 ILE A C 1
ATOM 698 O O . ILE A 1 82 ? -46.435 0.579 97.110 1.00 90.12 82 ILE A O 1
ATOM 702 N N . PHE A 1 83 ? -45.623 0.159 99.155 1.00 92.44 83 PHE A N 1
ATOM 703 C CA . PHE A 1 83 ? -44.394 -0.485 98.676 1.00 92.44 83 PHE A CA 1
ATOM 704 C C . PHE A 1 83 ? -44.671 -1.675 97.736 1.00 92.44 83 PHE A C 1
ATOM 706 O O . PHE A 1 83 ? -43.973 -1.866 96.738 1.00 92.44 83 PHE A O 1
ATOM 713 N N . LEU A 1 84 ? -45.715 -2.465 98.006 1.00 91.12 84 LEU A N 1
ATOM 714 C CA . LEU A 1 84 ? -46.152 -3.553 97.132 1.00 91.12 84 LEU A CA 1
ATOM 715 C C . LEU A 1 84 ? -46.819 -3.071 95.839 1.00 91.12 84 LEU A C 1
ATOM 717 O O . LEU A 1 84 ? -46.848 -3.848 94.884 1.00 91.12 84 LEU A O 1
ATOM 721 N N . GLN A 1 85 ? -47.393 -1.869 95.781 1.00 90.75 85 GLN A N 1
ATOM 722 C CA . GLN A 1 85 ? -47.870 -1.269 94.531 1.00 90.75 85 GLN A CA 1
ATOM 723 C C . GLN A 1 85 ? -46.704 -0.684 93.734 1.00 90.75 85 GLN A C 1
ATOM 725 O O . GLN A 1 85 ? -46.556 -1.030 92.563 1.00 90.75 85 GLN A O 1
ATOM 730 N N . ASP A 1 86 ? -45.831 0.095 94.370 1.00 91.06 86 ASP A N 1
ATOM 731 C CA . ASP A 1 86 ? -44.667 0.715 93.729 1.00 91.06 86 ASP A CA 1
ATOM 732 C C . ASP A 1 86 ? -43.721 -0.340 93.140 1.00 91.06 86 ASP A C 1
ATOM 734 O O . ASP A 1 86 ? -43.330 -0.253 91.980 1.00 91.06 86 ASP A O 1
ATOM 738 N N . GLN A 1 87 ? -43.455 -1.436 93.858 1.00 91.62 87 GLN A N 1
ATOM 739 C CA . GLN A 1 87 ? -42.655 -2.536 93.311 1.00 91.62 87 GLN A CA 1
ATOM 740 C C . GLN A 1 87 ? -43.345 -3.251 92.125 1.00 91.62 87 GLN A C 1
ATOM 742 O O . GLN A 1 87 ? -42.670 -3.829 91.270 1.00 91.62 87 GLN A O 1
ATOM 747 N N . LYS A 1 88 ? -44.685 -3.254 92.043 1.00 91.19 88 LYS A N 1
ATOM 748 C CA . LYS A 1 88 ? -45.416 -3.822 90.891 1.00 91.19 88 LYS A CA 1
ATOM 749 C C . LYS A 1 88 ? -45.392 -2.872 89.695 1.00 91.19 88 LYS A C 1
ATOM 751 O O . LYS A 1 88 ? -45.240 -3.350 88.571 1.00 91.19 88 LYS A O 1
ATOM 756 N N . THR A 1 89 ? -45.537 -1.565 89.914 1.00 92.12 89 THR A N 1
ATOM 757 C CA . THR A 1 89 ? -45.482 -0.561 88.842 1.00 92.12 89 THR A CA 1
ATOM 758 C C . THR A 1 89 ? -44.064 -0.429 88.295 1.00 92.12 89 THR A C 1
ATOM 760 O O . THR A 1 89 ? -43.901 -0.484 87.081 1.00 92.12 89 THR A O 1
ATOM 763 N N . GLU A 1 90 ? -43.039 -0.396 89.150 1.00 92.62 90 GLU A N 1
ATOM 764 C CA . GLU A 1 90 ? -41.622 -0.404 88.763 1.00 92.62 90 GLU A CA 1
ATOM 765 C C . GLU A 1 90 ? -41.284 -1.626 87.893 1.00 92.62 90 GLU A C 1
ATOM 767 O O . GLU A 1 90 ? -40.836 -1.469 86.758 1.00 92.62 90 GLU A O 1
ATOM 772 N N . LYS A 1 91 ? -41.625 -2.846 88.334 1.00 93.44 91 LYS A N 1
ATOM 773 C CA . LYS A 1 91 ? -41.423 -4.076 87.538 1.00 93.44 91 LYS A CA 1
ATOM 774 C C . LYS A 1 91 ? -42.202 -4.090 86.218 1.00 93.44 91 LYS A C 1
ATOM 776 O O . LYS A 1 91 ? -41.748 -4.695 85.244 1.00 93.44 91 LYS A O 1
ATOM 781 N N . ALA A 1 92 ? -43.375 -3.457 86.167 1.00 93.56 92 ALA A N 1
ATOM 782 C CA . ALA A 1 92 ? -44.140 -3.308 84.930 1.00 93.56 92 ALA A CA 1
ATOM 783 C C . ALA A 1 92 ? -43.482 -2.296 83.974 1.00 93.56 92 ALA A C 1
ATOM 785 O O . ALA A 1 92 ? -43.429 -2.552 82.770 1.00 93.56 92 ALA A O 1
ATOM 786 N N . ILE A 1 93 ? -42.927 -1.202 84.505 1.00 94.12 93 ILE A N 1
ATOM 787 C CA . ILE A 1 93 ? -42.155 -0.201 83.758 1.00 94.12 93 ILE A CA 1
ATOM 788 C C . ILE A 1 93 ? -40.868 -0.833 83.214 1.00 94.12 93 ILE A C 1
ATOM 790 O O . ILE A 1 93 ? -40.680 -0.826 82.004 1.00 94.12 93 ILE A O 1
ATOM 794 N N . GLU A 1 94 ? -40.048 -1.493 84.041 1.00 94.00 94 GLU A N 1
ATOM 795 C CA . GLU A 1 94 ? -38.835 -2.209 83.600 1.00 94.00 94 GLU A CA 1
ATOM 796 C C . GLU A 1 94 ? -39.107 -3.240 82.492 1.00 94.00 94 GLU A C 1
ATOM 798 O O . GLU A 1 94 ? -38.255 -3.497 81.637 1.00 94.00 94 GLU A O 1
ATOM 803 N N . LYS A 1 95 ? -40.271 -3.901 82.531 1.00 95.31 95 LYS A N 1
ATOM 804 C CA . LYS A 1 95 ? -40.677 -4.869 81.506 1.00 95.31 95 LYS A CA 1
ATOM 805 C C . LYS A 1 95 ? -41.082 -4.160 80.213 1.00 95.31 95 LYS A C 1
ATOM 807 O O . LYS A 1 95 ? -40.588 -4.531 79.154 1.00 95.31 95 LYS A O 1
ATOM 812 N N . ALA A 1 96 ? -41.903 -3.114 80.303 1.00 95.06 96 ALA A N 1
ATOM 813 C CA . ALA A 1 96 ? -42.305 -2.307 79.153 1.00 95.06 96 ALA A CA 1
ATOM 814 C C . ALA A 1 96 ? -41.118 -1.565 78.507 1.00 95.06 96 ALA A C 1
ATOM 816 O O . ALA A 1 96 ? -41.079 -1.409 77.288 1.00 95.06 96 ALA A O 1
ATOM 817 N N . GLU A 1 97 ? -40.127 -1.134 79.291 1.00 94.56 97 GLU A N 1
ATOM 818 C CA . GLU A 1 97 ? -38.906 -0.512 78.777 1.00 94.56 97 GLU A CA 1
ATOM 819 C C . GLU A 1 97 ? -37.991 -1.514 78.073 1.00 94.56 97 GLU A C 1
ATOM 821 O O . GLU A 1 97 ? -37.478 -1.187 77.004 1.00 94.56 97 GLU A O 1
ATOM 826 N N . ARG A 1 98 ? -37.838 -2.740 78.594 1.00 95.19 98 ARG A N 1
ATOM 827 C CA . ARG A 1 98 ? -37.114 -3.813 77.889 1.00 95.19 98 ARG A CA 1
ATOM 828 C C . ARG A 1 98 ? -37.798 -4.204 76.584 1.00 95.19 98 ARG A C 1
ATOM 830 O O . ARG A 1 98 ? -37.153 -4.155 75.545 1.00 95.19 98 ARG A O 1
ATOM 837 N N . GLU A 1 99 ? -39.106 -4.457 76.602 1.00 94.81 99 GLU A N 1
ATOM 838 C CA . GLU A 1 99 ? -39.882 -4.748 75.384 1.00 94.81 99 GLU A CA 1
ATOM 839 C C . GLU A 1 99 ? -39.773 -3.607 74.355 1.00 94.81 99 GLU A C 1
ATOM 841 O O . GLU A 1 99 ? -39.615 -3.841 73.157 1.00 94.81 99 GLU A O 1
ATOM 846 N N . LYS A 1 100 ? -39.776 -2.348 74.810 1.00 95.62 100 LYS A N 1
ATOM 847 C CA . LYS A 1 100 ? -39.547 -1.170 73.960 1.00 95.62 100 LYS A CA 1
ATOM 848 C C . LYS A 1 100 ? -38.118 -1.111 73.403 1.00 95.62 100 LYS A C 1
ATOM 850 O O . LYS A 1 100 ? -37.958 -0.716 72.250 1.00 95.62 100 LYS A O 1
ATOM 855 N N . GLN A 1 101 ? -37.096 -1.475 74.178 1.00 95.69 101 GLN A N 1
ATOM 856 C CA . GLN A 1 101 ? -35.700 -1.532 73.722 1.00 95.69 101 GLN A CA 1
ATOM 857 C C . GLN A 1 101 ? -35.484 -2.659 72.703 1.00 95.69 101 GLN A C 1
ATOM 859 O O . GLN A 1 101 ? -34.906 -2.406 71.649 1.00 95.69 101 GLN A O 1
ATOM 864 N N . GLU A 1 102 ? -36.020 -3.854 72.955 1.00 96.19 102 GLU A N 1
ATOM 865 C CA . GLU A 1 102 ? -36.011 -4.994 72.027 1.00 96.19 102 GLU A CA 1
ATOM 866 C C . GLU A 1 102 ? -36.701 -4.627 70.700 1.00 96.19 102 GLU A C 1
ATOM 868 O O . GLU A 1 102 ? -36.136 -4.811 69.622 1.00 96.19 102 GLU A O 1
ATOM 873 N N . VAL A 1 103 ? -37.876 -3.986 70.757 1.00 96.81 103 VAL A N 1
ATOM 874 C CA . VAL A 1 103 ? -38.587 -3.479 69.567 1.00 96.81 103 VAL A CA 1
ATOM 875 C C . VAL A 1 103 ? -37.809 -2.376 68.832 1.00 96.81 103 VAL A C 1
ATOM 877 O O . VAL A 1 103 ? -37.963 -2.237 67.618 1.00 96.81 103 VAL A O 1
ATOM 880 N N . LEU A 1 104 ? -36.982 -1.579 69.516 1.00 96.81 104 LEU A N 1
ATOM 881 C CA . LEU A 1 104 ? -36.117 -0.580 68.873 1.00 96.81 104 LEU A CA 1
ATOM 882 C C . LEU A 1 104 ? -34.901 -1.223 68.192 1.00 96.81 104 LEU A C 1
ATOM 884 O O . LEU A 1 104 ? -34.593 -0.851 67.060 1.00 96.81 104 LEU A O 1
ATOM 888 N N . GLN A 1 105 ? -34.262 -2.208 68.830 1.00 96.06 105 GLN A N 1
ATOM 889 C CA . GLN A 1 105 ? -33.164 -2.989 68.245 1.00 96.06 105 GLN A CA 1
ATOM 890 C C . GLN A 1 105 ? -33.640 -3.737 66.995 1.00 96.06 105 GLN A C 1
ATOM 892 O O . GLN A 1 105 ? -33.109 -3.517 65.908 1.00 96.06 105 GLN A O 1
ATOM 897 N N . MET A 1 106 ? -34.730 -4.501 67.109 1.00 96.81 106 MET A N 1
ATOM 898 C CA . MET A 1 106 ? -35.297 -5.264 65.995 1.00 96.81 106 MET A CA 1
ATOM 899 C C . MET A 1 106 ? -35.736 -4.362 64.826 1.00 96.81 106 MET A C 1
ATOM 901 O O . MET A 1 106 ? -35.631 -4.754 63.668 1.00 96.81 106 MET A O 1
ATOM 905 N N . LYS A 1 107 ? -36.186 -3.124 65.090 1.00 97.06 107 LYS A N 1
ATOM 906 C CA . LYS A 1 107 ? -36.468 -2.134 64.032 1.00 97.06 107 LYS A CA 1
ATOM 907 C C . LYS A 1 107 ? -35.204 -1.630 63.336 1.00 97.06 107 LYS A C 1
ATOM 909 O O . LYS A 1 107 ? -35.239 -1.451 62.122 1.00 97.06 107 LYS A O 1
ATOM 914 N N . ALA A 1 108 ? -34.116 -1.398 64.069 1.00 96.31 108 ALA A N 1
ATOM 915 C CA . ALA A 1 108 ? -32.840 -0.992 63.480 1.00 96.31 108 ALA A CA 1
ATOM 916 C C . ALA A 1 108 ? -32.243 -2.112 62.607 1.00 96.31 108 ALA A C 1
ATOM 918 O O . ALA A 1 108 ? -31.810 -1.849 61.487 1.00 96.31 108 ALA A O 1
ATOM 919 N N . GLU A 1 109 ? -32.308 -3.362 63.072 1.00 96.81 109 GLU A N 1
ATOM 920 C CA . GLU A 1 109 ? -31.907 -4.545 62.301 1.00 96.81 109 GLU A CA 1
ATOM 921 C C . GLU A 1 109 ? -32.745 -4.712 61.025 1.00 96.81 109 GLU A C 1
ATOM 923 O O . GLU A 1 109 ? -32.189 -4.916 59.948 1.00 96.81 109 GLU A O 1
ATOM 928 N N . LEU A 1 110 ? -34.073 -4.563 61.115 1.00 97.56 110 LEU A N 1
ATOM 929 C CA . LEU A 1 110 ? -34.977 -4.673 59.963 1.00 97.56 110 LEU A CA 1
ATOM 930 C C . LEU A 1 110 ? -34.708 -3.565 58.928 1.00 97.56 110 LEU A C 1
ATOM 932 O O . LEU A 1 110 ? -34.701 -3.844 57.731 1.00 97.56 110 LEU A O 1
ATOM 936 N N . LEU A 1 111 ? -34.418 -2.333 59.366 1.00 97.31 111 LEU A N 1
ATOM 937 C CA . LEU A 1 111 ? -33.993 -1.249 58.471 1.00 97.31 111 LEU A CA 1
ATOM 938 C C . LEU A 1 111 ? -32.666 -1.581 57.771 1.00 97.31 111 LEU A C 1
ATOM 940 O O . LEU A 1 111 ? -32.618 -1.547 56.543 1.00 97.31 111 LEU A O 1
ATOM 944 N N . SER A 1 112 ? -31.635 -1.985 58.522 1.00 97.12 112 SER A N 1
ATOM 945 C CA . SER A 1 112 ? -30.325 -2.368 57.968 1.00 97.12 112 SER A CA 1
ATOM 946 C C . SER A 1 112 ? -30.438 -3.516 56.957 1.00 97.12 112 SER A C 1
ATOM 948 O O . SER A 1 112 ? -29.870 -3.453 55.868 1.00 97.12 112 SER A O 1
ATOM 950 N N . LEU A 1 113 ? -31.221 -4.550 57.278 1.00 98.06 113 LEU A N 1
ATOM 951 C CA . LEU A 1 113 ? -31.439 -5.704 56.404 1.00 98.06 113 LEU A CA 1
ATOM 952 C C . LEU A 1 113 ? -32.230 -5.330 55.140 1.00 98.06 113 LEU A C 1
ATOM 954 O O . LEU A 1 113 ? -31.976 -5.874 54.066 1.00 98.06 113 LEU A O 1
ATOM 958 N N . ASN A 1 114 ? -33.171 -4.388 55.245 1.00 97.81 114 ASN A N 1
ATOM 959 C CA . ASN A 1 114 ? -33.927 -3.875 54.105 1.00 97.81 114 ASN A CA 1
ATOM 960 C C . ASN A 1 114 ? -33.060 -2.989 53.188 1.00 97.81 114 ASN A C 1
ATOM 962 O O . ASN A 1 114 ? -33.197 -3.062 51.967 1.00 97.81 114 ASN A O 1
ATOM 966 N N . GLU A 1 115 ? -32.133 -2.205 53.746 1.00 97.50 115 GLU A N 1
ATOM 967 C CA . GLU A 1 115 ? -31.131 -1.458 52.974 1.00 97.50 115 GLU A CA 1
ATOM 968 C C . GLU A 1 115 ? -30.157 -2.397 52.245 1.00 97.50 115 GLU A C 1
ATOM 970 O O . GLU A 1 115 ? -29.922 -2.224 51.047 1.00 97.50 115 GLU A O 1
ATOM 975 N N . GLU A 1 116 ? -29.648 -3.438 52.915 1.00 97.69 116 GLU A N 1
ATOM 976 C CA . GLU A 1 116 ? -28.836 -4.475 52.266 1.00 97.69 116 GLU A CA 1
ATOM 977 C C . GLU A 1 116 ? -29.610 -5.190 51.151 1.00 97.69 116 GLU A C 1
ATOM 979 O O . GLU A 1 116 ? -29.093 -5.344 50.042 1.00 97.69 116 GLU A O 1
ATOM 984 N N . TYR A 1 117 ? -30.861 -5.587 51.403 1.00 97.19 117 TYR A N 1
ATOM 985 C CA . TYR A 1 117 ? -31.716 -6.230 50.403 1.00 97.19 117 TYR A CA 1
ATOM 986 C C . TYR A 1 117 ? -31.932 -5.334 49.174 1.00 97.19 117 TYR A C 1
ATOM 988 O O . TYR A 1 117 ? -31.782 -5.799 48.042 1.00 97.19 117 TYR A O 1
ATOM 996 N N . ALA A 1 118 ? -32.200 -4.039 49.377 1.00 97.75 118 ALA A N 1
ATOM 997 C CA . ALA A 1 118 ? -32.333 -3.070 48.292 1.00 97.75 118 ALA A CA 1
ATOM 998 C C . ALA A 1 118 ? -31.039 -2.941 47.466 1.00 97.75 118 ALA A C 1
ATOM 1000 O O . ALA A 1 118 ? -31.095 -2.979 46.235 1.00 97.75 118 ALA A O 1
ATOM 1001 N N . GLN A 1 119 ? -29.868 -2.879 48.113 1.00 97.81 119 GLN A N 1
ATOM 1002 C CA . GLN A 1 119 ? -28.570 -2.853 47.424 1.00 97.81 119 GLN A CA 1
ATOM 1003 C C . GLN A 1 119 ? -28.313 -4.137 46.616 1.00 97.81 119 GLN A C 1
ATOM 1005 O O . GLN A 1 119 ? -27.858 -4.070 45.471 1.00 97.81 119 GLN A O 1
ATOM 1010 N N . LYS A 1 120 ? -28.621 -5.318 47.176 1.00 98.00 120 LYS A N 1
ATOM 1011 C CA . LYS A 1 120 ? -28.490 -6.599 46.457 1.00 98.00 120 LYS A CA 1
ATOM 1012 C C . LYS A 1 120 ? -29.435 -6.673 45.260 1.00 98.00 120 LYS A C 1
ATOM 1014 O O . LYS A 1 120 ? -29.017 -7.149 44.206 1.00 98.00 120 LYS A O 1
ATOM 1019 N N . ASN A 1 121 ? -30.670 -6.189 45.397 1.00 97.50 121 ASN A N 1
ATOM 1020 C CA . ASN A 1 121 ? -31.636 -6.185 44.305 1.00 97.50 121 ASN A CA 1
ATOM 1021 C C . ASN A 1 121 ? -31.235 -5.204 43.188 1.00 97.50 121 ASN A C 1
ATOM 1023 O O . ASN A 1 121 ? -31.210 -5.606 42.029 1.00 97.50 121 ASN A O 1
ATOM 1027 N N . HIS A 1 122 ? -30.789 -3.986 43.519 1.00 97.81 122 HIS A N 1
ATOM 1028 C CA . HIS A 1 122 ? -30.244 -3.040 42.531 1.00 97.81 122 HIS A CA 1
ATOM 1029 C C . HIS A 1 122 ? -29.061 -3.648 41.760 1.00 97.81 122 HIS A C 1
ATOM 1031 O O . HIS A 1 122 ? -29.021 -3.616 40.531 1.00 97.81 122 HIS A O 1
ATOM 1037 N N . ARG A 1 123 ? -28.116 -4.295 42.462 1.00 97.56 123 ARG A N 1
ATOM 1038 C CA . ARG A 1 123 ? -26.975 -4.955 41.807 1.00 97.56 123 ARG A CA 1
ATOM 1039 C C . ARG A 1 123 ? -27.385 -6.164 40.952 1.00 97.56 123 ARG A C 1
ATOM 1041 O O . ARG A 1 123 ? -26.700 -6.468 39.977 1.00 97.56 123 ARG A O 1
ATOM 1048 N N . LYS A 1 124 ? -28.488 -6.845 41.278 1.00 97.31 124 LYS A N 1
ATOM 1049 C CA . LYS A 1 124 ? -29.082 -7.875 40.413 1.00 97.31 124 LYS A CA 1
ATOM 1050 C C . LYS A 1 124 ? -29.670 -7.249 39.147 1.00 97.31 124 LYS A C 1
ATOM 1052 O O . LYS A 1 124 ? -29.383 -7.733 38.060 1.00 97.31 124 LYS A O 1
ATOM 1057 N N . GLU A 1 125 ? -30.432 -6.168 39.273 1.00 97.50 125 GLU A N 1
ATOM 1058 C CA . GLU A 1 125 ? -31.058 -5.466 38.144 1.00 97.50 125 GLU A CA 1
ATOM 1059 C C . GLU A 1 125 ? -30.015 -4.893 37.167 1.00 97.50 125 GLU A C 1
ATOM 1061 O O . GLU A 1 125 ? -30.161 -5.052 35.956 1.00 97.50 125 GLU A O 1
ATOM 1066 N N . GLU A 1 126 ? -28.904 -4.338 37.667 1.00 96.62 126 GLU A N 1
ATOM 1067 C CA . GLU A 1 126 ? -27.739 -3.954 36.850 1.00 96.62 126 GLU A CA 1
ATOM 1068 C C . GLU A 1 126 ? -27.188 -5.123 36.012 1.00 96.62 126 GLU A C 1
ATOM 1070 O O . GLU A 1 126 ? -26.885 -4.960 34.827 1.00 96.62 126 GLU A O 1
ATOM 1075 N N . LEU A 1 127 ? -27.050 -6.305 36.624 1.00 96.44 127 LEU A N 1
ATOM 1076 C CA . LEU A 1 127 ? -26.517 -7.503 35.971 1.00 96.44 127 LEU A CA 1
ATOM 1077 C C . LEU A 1 127 ? -27.524 -8.117 34.989 1.00 96.44 127 LEU A C 1
ATOM 1079 O O . LEU A 1 127 ? -27.127 -8.526 33.900 1.00 96.44 127 LEU A O 1
ATOM 1083 N N . ASP A 1 128 ? -28.816 -8.128 35.320 1.00 94.81 128 ASP A N 1
ATOM 1084 C CA . ASP A 1 128 ? -29.881 -8.583 34.421 1.00 94.81 128 ASP A CA 1
ATOM 1085 C C . ASP A 1 128 ? -29.959 -7.679 33.170 1.00 94.81 128 ASP A C 1
ATOM 1087 O O . ASP A 1 128 ? -30.079 -8.186 32.052 1.00 94.81 128 ASP A O 1
ATOM 1091 N N . LEU A 1 129 ? -29.802 -6.356 33.320 1.00 95.25 129 LEU A N 1
ATOM 1092 C CA . LEU A 1 129 ? -29.688 -5.402 32.203 1.00 95.25 129 LEU A CA 1
ATOM 1093 C C . LEU A 1 129 ? -28.411 -5.611 31.371 1.00 95.25 129 LEU A C 1
ATOM 1095 O O . LEU A 1 129 ? -28.434 -5.478 30.145 1.00 95.25 129 LEU A O 1
ATOM 1099 N N . GLU A 1 130 ? -27.289 -5.955 32.006 1.00 93.75 130 GLU A N 1
ATOM 1100 C CA . GLU A 1 130 ? -26.048 -6.305 31.309 1.00 93.75 130 GLU A CA 1
ATOM 1101 C C . GLU A 1 130 ? -26.168 -7.626 30.531 1.00 93.75 130 GLU A C 1
ATOM 1103 O O . GLU A 1 130 ? -25.710 -7.703 29.391 1.00 93.75 130 GLU A O 1
ATOM 1108 N N . ILE A 1 131 ? -26.845 -8.637 31.075 1.00 92.38 131 ILE A N 1
ATOM 1109 C CA . ILE A 1 131 ? -27.139 -9.892 30.368 1.00 92.38 131 ILE A CA 1
ATOM 1110 C C . ILE A 1 131 ? -28.084 -9.626 29.186 1.00 92.38 131 ILE A C 1
ATOM 1112 O O . ILE A 1 131 ? -27.812 -10.075 28.070 1.00 92.38 131 ILE A O 1
ATOM 1116 N N . GLN A 1 132 ? -29.139 -8.828 29.381 1.00 91.56 132 GLN A N 1
ATOM 1117 C CA . GLN A 1 132 ? -30.058 -8.429 28.307 1.00 91.56 132 GLN A CA 1
ATOM 1118 C C . GLN A 1 132 ? -29.337 -7.687 27.173 1.00 91.56 132 GLN A C 1
ATOM 1120 O O . GLN A 1 132 ? -29.541 -8.027 26.008 1.00 91.56 132 GLN A O 1
ATOM 1125 N N . ARG A 1 133 ? -28.427 -6.751 27.480 1.00 91.19 133 ARG A N 1
ATOM 1126 C CA . ARG A 1 133 ? -27.570 -6.082 26.477 1.00 91.19 133 ARG A CA 1
ATOM 1127 C C . ARG A 1 133 ? -26.752 -7.055 25.622 1.00 91.19 133 ARG A C 1
ATOM 1129 O O . ARG A 1 133 ? -26.536 -6.779 24.444 1.00 91.19 133 ARG A O 1
ATOM 1136 N N . HIS A 1 134 ? -26.287 -8.166 26.192 1.00 91.94 134 HIS A N 1
ATOM 1137 C CA . HIS A 1 134 ? -25.460 -9.146 25.481 1.00 91.94 134 HIS A CA 1
ATOM 1138 C C . HIS A 1 134 ? -26.259 -10.290 24.828 1.00 91.94 134 HIS A C 1
ATOM 1140 O O . HIS A 1 134 ? -25.684 -11.051 24.049 1.00 91.94 134 HIS A O 1
ATOM 1146 N N . SER A 1 135 ? -27.571 -10.390 25.077 1.00 91.12 135 SER A N 1
ATOM 1147 C CA . SER A 1 135 ? -28.450 -11.431 24.512 1.00 91.12 135 SER A CA 1
ATOM 1148 C C . SER A 1 135 ? -28.364 -11.539 22.983 1.00 91.12 135 SER A C 1
ATOM 1150 O O . SER A 1 135 ? -28.249 -12.641 22.452 1.00 91.12 135 SER A O 1
ATOM 1152 N N . VAL A 1 136 ? -28.271 -10.401 22.286 1.00 90.75 136 VAL A N 1
ATOM 1153 C CA . VAL A 1 136 ? -28.127 -10.316 20.822 1.00 90.75 136 VAL A CA 1
ATOM 1154 C C . VAL A 1 136 ? -26.912 -11.102 20.308 1.00 90.75 136 VAL A C 1
ATOM 1156 O O . VAL A 1 136 ? -26.976 -11.720 19.246 1.00 90.75 136 VAL A O 1
ATOM 1159 N N . TYR A 1 137 ? -25.804 -11.139 21.058 1.00 89.06 137 TYR A N 1
ATOM 1160 C CA . TYR A 1 137 ? -24.634 -11.935 20.673 1.00 89.06 137 TYR A CA 1
ATOM 1161 C C . TYR A 1 137 ? -24.884 -13.438 20.832 1.00 89.06 137 TYR A C 1
ATOM 1163 O O . TYR A 1 137 ? -24.369 -14.215 20.033 1.00 89.06 137 TYR A O 1
ATOM 1171 N N . SER A 1 138 ? -25.700 -13.848 21.809 1.00 88.88 138 SER A N 1
ATOM 1172 C CA . SER A 1 138 ? -26.131 -15.242 21.969 1.00 88.88 138 SER A CA 1
ATOM 1173 C C . SER A 1 138 ? -26.941 -15.703 20.755 1.00 88.88 138 SER A C 1
ATOM 1175 O O . SER A 1 138 ? -26.641 -16.750 20.185 1.00 88.88 138 SER A O 1
ATOM 1177 N N . ASP A 1 139 ? -27.890 -14.885 20.285 1.00 90.19 139 ASP A N 1
ATOM 1178 C CA . ASP A 1 139 ? -28.691 -15.189 19.092 1.00 90.19 139 ASP A CA 1
ATOM 1179 C C . ASP A 1 139 ? -27.831 -15.268 17.821 1.00 90.19 139 ASP A C 1
ATOM 1181 O O . ASP A 1 139 ? -27.966 -16.210 17.035 1.00 90.19 139 ASP A O 1
ATOM 1185 N N . VAL A 1 140 ? -26.894 -14.329 17.638 1.00 90.50 140 VAL A N 1
ATOM 1186 C CA . VAL A 1 140 ? -25.957 -14.325 16.500 1.00 90.50 140 VAL A CA 1
ATOM 1187 C C . VAL A 1 140 ? -25.025 -15.541 16.532 1.00 90.50 140 VAL A C 1
ATOM 1189 O O . VAL A 1 140 ? -24.819 -16.175 15.496 1.00 90.50 140 VAL A O 1
ATOM 1192 N N . ILE A 1 141 ? -24.496 -15.920 17.700 1.00 90.69 141 ILE A N 1
ATOM 1193 C CA . ILE A 1 141 ? -23.664 -17.124 17.858 1.00 90.69 141 ILE A CA 1
ATOM 1194 C C . ILE A 1 141 ? -24.500 -18.385 17.610 1.00 90.69 141 ILE A C 1
ATOM 1196 O O . ILE A 1 141 ? -24.069 -19.260 16.862 1.00 90.69 141 ILE A O 1
ATOM 1200 N N . ALA A 1 142 ? -25.720 -18.467 18.145 1.00 89.06 142 ALA A N 1
ATOM 1201 C CA . ALA A 1 142 ? -26.627 -19.588 17.911 1.00 89.06 142 ALA A CA 1
ATOM 1202 C C . ALA A 1 142 ? -27.048 -19.704 16.434 1.00 89.06 142 ALA A C 1
ATOM 1204 O O . ALA A 1 142 ? -27.235 -20.814 15.935 1.00 89.06 142 ALA A O 1
ATOM 1205 N N . GLN A 1 143 ? -27.174 -18.591 15.705 1.00 91.62 143 GLN A N 1
ATOM 1206 C CA . GLN A 1 143 ? -27.394 -18.603 14.259 1.00 91.62 143 GLN A CA 1
ATOM 1207 C C . GLN A 1 143 ? -26.135 -19.043 13.496 1.00 91.62 143 GLN A C 1
ATOM 1209 O O . GLN A 1 143 ? -26.236 -19.882 12.603 1.00 91.62 143 GLN A O 1
ATOM 1214 N N . ALA A 1 144 ? -24.948 -18.566 13.879 1.00 89.44 144 ALA A N 1
ATOM 1215 C CA . ALA A 1 144 ? -23.683 -19.005 13.287 1.00 89.44 144 ALA A CA 1
ATOM 1216 C C . ALA A 1 144 ? -23.426 -20.510 13.509 1.00 89.44 144 ALA A C 1
ATOM 1218 O O . ALA A 1 144 ? -23.007 -21.200 12.581 1.00 89.44 144 ALA A O 1
ATOM 1219 N N . MET A 1 145 ? -23.760 -21.049 14.687 1.00 89.31 145 MET A N 1
ATOM 1220 C CA . MET A 1 145 ? -23.706 -22.489 14.988 1.00 89.31 145 MET A CA 1
ATOM 1221 C C . MET A 1 145 ? -24.788 -23.313 14.270 1.00 89.31 145 MET A C 1
ATOM 1223 O O . MET A 1 145 ? -24.609 -24.509 14.088 1.00 89.31 145 MET A O 1
ATOM 1227 N N . LYS A 1 146 ? -25.897 -22.708 13.818 1.00 90.00 146 LYS A N 1
ATOM 1228 C CA . LYS A 1 146 ? -26.862 -23.365 12.907 1.00 90.00 146 LYS A CA 1
ATOM 1229 C C . LYS A 1 146 ? -26.399 -23.349 11.446 1.00 90.00 146 LYS A C 1
ATOM 1231 O O . LYS A 1 146 ? -26.814 -24.200 10.669 1.00 90.00 146 LYS A O 1
ATOM 1236 N N . MET A 1 147 ? -25.573 -22.372 11.067 1.00 89.81 147 MET A N 1
ATOM 1237 C CA . MET A 1 147 ? -25.014 -22.214 9.717 1.00 89.81 147 MET A CA 1
ATOM 1238 C C . MET A 1 147 ? -23.664 -22.923 9.516 1.00 89.81 147 MET A C 1
ATOM 1240 O O . MET A 1 147 ? -23.122 -22.894 8.414 1.00 89.81 147 MET A O 1
ATOM 1244 N N . THR A 1 148 ? -23.099 -23.531 10.561 1.00 87.88 148 THR A N 1
ATOM 1245 C CA . THR A 1 148 ? -21.792 -24.200 10.536 1.00 87.88 148 THR A CA 1
ATOM 1246 C C . THR A 1 148 ? -21.854 -25.527 11.290 1.00 87.88 148 THR A C 1
ATOM 1248 O O . THR A 1 148 ? -22.779 -25.773 12.053 1.00 87.88 148 THR A O 1
ATOM 1251 N N . GLU A 1 149 ? -20.863 -26.397 11.102 1.00 89.88 149 GLU A N 1
ATOM 1252 C CA . GLU A 1 149 ? -20.829 -27.726 11.738 1.00 89.88 149 GLU A CA 1
ATOM 1253 C C . GLU A 1 149 ? -20.235 -27.707 13.167 1.00 89.88 149 GLU A C 1
ATOM 1255 O O . GLU A 1 149 ? -20.001 -28.756 13.776 1.00 89.88 149 GLU A O 1
ATOM 1260 N N . PHE A 1 150 ? -19.973 -26.518 13.727 1.00 89.50 150 PHE A N 1
ATOM 1261 C CA . PHE A 1 150 ? -19.343 -26.365 15.039 1.00 89.50 150 PHE A CA 1
ATOM 1262 C C . PHE A 1 150 ? -20.320 -26.653 16.183 1.00 89.50 150 PHE A C 1
ATOM 1264 O O . PHE A 1 150 ? -21.289 -25.932 16.402 1.00 89.50 150 PHE A O 1
ATOM 1271 N N . LYS A 1 151 ? -20.002 -27.684 16.973 1.00 87.88 151 LYS A N 1
ATOM 1272 C CA . LYS A 1 151 ? -20.765 -28.088 18.168 1.00 87.88 151 LYS A CA 1
ATOM 1273 C C . LYS A 1 151 ? -20.472 -27.234 19.407 1.00 87.88 151 LYS A C 1
ATOM 1275 O O . LYS A 1 151 ? -21.223 -27.292 20.373 1.00 87.88 151 LYS A O 1
ATOM 1280 N N . GLU A 1 152 ? -19.397 -26.449 19.379 1.00 92.69 152 GLU A N 1
ATOM 1281 C CA . GLU A 1 152 ? -18.901 -25.659 20.508 1.00 92.69 152 GLU A CA 1
ATOM 1282 C C . GLU A 1 152 ? -18.583 -24.226 20.074 1.00 92.69 152 GLU A C 1
ATOM 1284 O O . GLU A 1 152 ? -17.950 -24.007 19.036 1.00 92.69 152 GLU A O 1
ATOM 1289 N N . VAL A 1 153 ? -18.956 -23.255 20.913 1.00 91.00 153 VAL A N 1
ATOM 1290 C CA . VAL A 1 153 ? -18.681 -21.825 20.688 1.00 91.00 153 VAL A CA 1
ATOM 1291 C C . VAL A 1 153 ? -17.177 -21.550 20.618 1.00 91.00 153 VAL A C 1
ATOM 1293 O O . VAL A 1 153 ? -16.739 -20.799 19.752 1.00 91.00 153 VAL A O 1
ATOM 1296 N N . GLU A 1 154 ? -16.374 -22.192 21.472 1.00 93.00 154 GLU A N 1
ATOM 1297 C CA . GLU A 1 154 ? -14.919 -21.984 21.513 1.00 93.00 154 GLU A CA 1
ATOM 1298 C C . GLU A 1 154 ? -14.238 -22.475 20.225 1.00 93.00 154 GLU A C 1
ATOM 1300 O O . GLU A 1 154 ? -13.400 -21.780 19.649 1.00 93.00 154 GLU A O 1
ATOM 1305 N N . SER A 1 155 ? -14.669 -23.626 19.697 1.00 92.69 155 SER A N 1
ATOM 1306 C CA . SER A 1 155 ? -14.201 -24.149 18.409 1.00 92.69 155 SER A CA 1
ATOM 1307 C C . SER A 1 155 ? -14.553 -23.211 17.241 1.00 92.69 155 SER A C 1
ATOM 1309 O O . SER A 1 155 ? -13.701 -22.939 16.390 1.00 92.69 155 SER A O 1
ATOM 1311 N N . LEU A 1 156 ? -15.768 -22.643 17.228 1.00 92.44 156 LEU A N 1
ATOM 1312 C CA . LEU A 1 156 ? -16.171 -21.615 16.258 1.00 92.44 156 LEU A CA 1
ATOM 1313 C C . LEU A 1 156 ? -15.342 -20.324 16.416 1.00 92.44 156 LEU A C 1
ATOM 1315 O O . LEU A 1 156 ? -14.895 -19.752 15.422 1.00 92.44 156 LEU A O 1
ATOM 1319 N N . ALA A 1 157 ? -15.089 -19.874 17.647 1.00 92.25 157 ALA A N 1
ATOM 1320 C CA . ALA A 1 157 ? -14.311 -18.670 17.932 1.00 92.25 157 ALA A CA 1
ATOM 1321 C C . ALA A 1 157 ? -12.838 -18.809 17.506 1.00 92.25 157 ALA A C 1
ATOM 1323 O O . ALA A 1 157 ? -12.274 -17.880 16.922 1.00 92.25 157 ALA A O 1
ATOM 1324 N N . LEU A 1 158 ? -12.225 -19.977 17.730 1.00 94.38 158 LEU A N 1
ATOM 1325 C CA . LEU A 1 158 ? -10.882 -20.303 17.244 1.00 94.38 158 LEU A CA 1
ATOM 1326 C C . LEU A 1 158 ? -10.829 -20.352 15.711 1.00 94.38 158 LEU A C 1
ATOM 1328 O O . LEU A 1 158 ? -9.915 -19.778 15.116 1.00 94.38 158 LEU A O 1
ATOM 1332 N N . TYR A 1 159 ? -11.824 -20.966 15.061 1.00 92.44 159 TYR A N 1
ATOM 1333 C CA . TYR A 1 159 ? -11.929 -20.977 13.601 1.00 92.44 159 TYR A CA 1
ATOM 1334 C C . TYR A 1 159 ? -12.035 -19.557 13.026 1.00 92.44 159 TYR A C 1
ATOM 1336 O O . TYR A 1 159 ? -11.246 -19.194 12.154 1.00 92.44 159 TYR A O 1
ATOM 1344 N N . LEU A 1 160 ? -12.933 -18.724 13.562 1.00 92.38 160 LEU A N 1
ATOM 1345 C CA . LEU A 1 160 ? -13.098 -17.327 13.147 1.00 92.38 160 LEU A CA 1
ATOM 1346 C C . LEU A 1 160 ? -11.828 -16.495 13.389 1.00 92.38 160 LEU A C 1
ATOM 1348 O O . LEU A 1 160 ? -11.427 -15.729 12.513 1.00 92.38 160 LEU A O 1
ATOM 1352 N N . ARG A 1 161 ? -11.144 -16.678 14.528 1.00 96.12 161 ARG A N 1
ATOM 1353 C CA . ARG A 1 161 ? -9.856 -16.024 14.824 1.00 96.12 161 ARG A CA 1
ATOM 1354 C C . ARG A 1 161 ? -8.786 -16.394 13.795 1.00 96.12 161 ARG A C 1
ATOM 1356 O O . ARG A 1 161 ? -8.104 -15.507 13.287 1.00 96.12 161 ARG A O 1
ATOM 1363 N N . ASN A 1 162 ? -8.678 -17.673 13.440 1.00 95.75 162 ASN A N 1
ATOM 1364 C CA . ASN A 1 162 ? -7.752 -18.138 12.406 1.00 95.75 162 ASN A CA 1
ATOM 1365 C C . ASN A 1 162 ? -8.118 -17.574 11.021 1.00 95.75 162 ASN A C 1
ATOM 1367 O O . ASN A 1 162 ? -7.233 -17.150 10.283 1.00 95.75 162 ASN A O 1
ATOM 1371 N N . LEU A 1 163 ? -9.411 -17.484 10.695 1.00 95.81 163 LEU A N 1
ATOM 1372 C CA . LEU A 1 163 ? -9.913 -16.880 9.455 1.00 95.81 163 LEU A CA 1
ATOM 1373 C C . LEU A 1 163 ? -9.534 -15.395 9.333 1.00 95.81 163 LEU A C 1
ATOM 1375 O O . LEU A 1 163 ? -9.098 -14.959 8.267 1.00 95.81 163 LEU A O 1
ATOM 1379 N N . LEU A 1 164 ? -9.645 -14.632 10.426 1.00 97.00 164 LEU A N 1
ATOM 1380 C CA . LEU A 1 164 ? -9.221 -13.229 10.494 1.00 97.00 164 LEU A CA 1
ATOM 1381 C C . LEU A 1 164 ? -7.700 -13.089 10.313 1.00 97.00 164 LEU A C 1
ATOM 1383 O O . LEU A 1 164 ? -7.261 -12.296 9.484 1.00 97.00 164 LEU A O 1
ATOM 1387 N N . LEU A 1 165 ? -6.899 -13.913 10.998 1.00 97.56 165 LEU A N 1
ATOM 1388 C CA . LEU A 1 165 ? -5.438 -13.934 10.834 1.00 97.56 165 LEU A CA 1
ATOM 1389 C C . LEU A 1 165 ? -5.020 -14.287 9.394 1.00 97.56 165 LEU A C 1
ATOM 1391 O O . LEU A 1 165 ? -4.130 -13.649 8.831 1.00 97.56 165 LEU A O 1
ATOM 1395 N N . CYS A 1 166 ? -5.686 -15.262 8.767 1.00 96.81 166 CYS A N 1
ATOM 1396 C CA . CYS A 1 166 ? -5.473 -15.602 7.361 1.00 96.81 166 CYS A CA 1
ATOM 1397 C C . CYS A 1 166 ? -5.850 -14.444 6.428 1.00 96.81 166 CYS A C 1
ATOM 1399 O O . CYS A 1 166 ? -5.055 -14.100 5.555 1.00 96.81 166 CYS A O 1
ATOM 1401 N N . ARG A 1 167 ? -7.019 -13.814 6.621 1.00 97.62 167 ARG A N 1
ATOM 1402 C CA . ARG A 1 167 ? -7.462 -12.633 5.857 1.00 97.62 167 ARG A CA 1
ATOM 1403 C C . ARG A 1 167 ? -6.426 -11.512 5.923 1.00 97.62 167 ARG A C 1
ATOM 1405 O O . ARG A 1 167 ? -6.064 -10.961 4.886 1.00 97.62 167 ARG A O 1
ATOM 1412 N N . ASP A 1 168 ? -5.942 -11.194 7.119 1.00 97.88 168 ASP A N 1
ATOM 1413 C CA . ASP A 1 168 ? -5.038 -10.064 7.339 1.00 97.88 168 ASP A CA 1
ATOM 1414 C C . ASP A 1 168 ? -3.651 -10.333 6.743 1.00 97.88 168 ASP A C 1
ATOM 1416 O O . ASP A 1 168 ? -3.068 -9.449 6.105 1.00 97.88 168 ASP A O 1
ATOM 1420 N N . LYS A 1 169 ? -3.175 -11.585 6.819 1.00 97.69 169 LYS A N 1
ATOM 1421 C CA . LYS A 1 169 ? -1.988 -12.027 6.080 1.00 97.69 169 LYS A CA 1
ATOM 1422 C C . LYS A 1 169 ? -2.183 -11.908 4.564 1.00 97.69 169 LYS A C 1
ATOM 1424 O O . LYS A 1 169 ? -1.371 -11.260 3.911 1.00 97.69 169 LYS A O 1
ATOM 1429 N N . PHE A 1 170 ? -3.259 -12.465 4.000 1.00 97.62 170 PHE A N 1
ATOM 1430 C CA . PHE A 1 170 ? -3.521 -12.384 2.557 1.00 97.62 170 PHE A CA 1
ATOM 1431 C C . PHE A 1 170 ? -3.651 -10.934 2.068 1.00 97.62 170 PHE A C 1
ATOM 1433 O O . PHE A 1 170 ? -3.176 -10.615 0.980 1.00 97.62 170 PHE A O 1
ATOM 1440 N N . HIS A 1 171 ? -4.237 -10.040 2.867 1.00 97.69 171 HIS A N 1
ATOM 1441 C CA . HIS A 1 171 ? -4.320 -8.615 2.549 1.00 97.69 171 HIS A CA 1
ATOM 1442 C C . HIS A 1 171 ? -2.939 -7.932 2.559 1.00 97.69 171 HIS A C 1
ATOM 1444 O O . HIS A 1 171 ? -2.635 -7.137 1.665 1.00 97.69 171 HIS A O 1
ATOM 1450 N N . SER A 1 172 ? -2.074 -8.266 3.524 1.00 98.06 172 SER A N 1
ATOM 1451 C CA . SER A 1 172 ? -0.674 -7.819 3.548 1.00 98.06 172 SER A CA 1
ATOM 1452 C C . SER A 1 172 ? 0.099 -8.313 2.319 1.00 98.06 172 SER A C 1
ATOM 1454 O O . SER A 1 172 ? 0.678 -7.505 1.587 1.00 98.06 172 SER A O 1
ATOM 1456 N N . ASP A 1 173 ? 0.054 -9.619 2.048 1.00 98.06 173 ASP A N 1
ATOM 1457 C CA . ASP A 1 173 ? 0.766 -10.259 0.937 1.00 98.06 173 ASP A CA 1
ATOM 1458 C C . ASP A 1 173 ? 0.292 -9.700 -0.422 1.00 98.06 173 ASP A C 1
ATOM 1460 O O . ASP A 1 173 ? 1.110 -9.372 -1.286 1.00 98.06 173 ASP A O 1
ATOM 1464 N N . LEU A 1 174 ? -1.019 -9.472 -0.587 1.00 98.12 174 LEU A N 1
ATOM 1465 C CA . LEU A 1 174 ? -1.598 -8.813 -1.763 1.00 98.12 174 LEU A CA 1
ATOM 1466 C C . LEU A 1 174 ? -1.141 -7.352 -1.900 1.00 98.12 174 LEU A C 1
ATOM 1468 O O . LEU A 1 174 ? -0.831 -6.914 -3.008 1.00 98.12 174 LEU A O 1
ATOM 1472 N N . SER A 1 175 ? -1.059 -6.594 -0.800 1.00 98.00 175 SER A N 1
ATOM 1473 C CA . SER A 1 175 ? -0.564 -5.209 -0.817 1.00 98.00 175 SER A CA 1
ATOM 1474 C C . SER A 1 175 ? 0.903 -5.135 -1.253 1.00 98.00 175 SER A C 1
ATOM 1476 O O . SER A 1 175 ? 1.273 -4.262 -2.042 1.00 98.00 175 SER A O 1
ATOM 1478 N N . VAL A 1 176 ? 1.741 -6.069 -0.790 1.00 98.44 176 VAL A N 1
ATOM 1479 C CA . VAL A 1 176 ? 3.141 -6.197 -1.228 1.00 98.44 176 VAL A CA 1
ATOM 1480 C C . VAL A 1 176 ? 3.212 -6.584 -2.708 1.00 98.44 176 VAL A C 1
ATOM 1482 O O . VAL A 1 176 ? 3.921 -5.930 -3.473 1.00 98.44 176 VAL A O 1
ATOM 1485 N N . ALA A 1 177 ? 2.428 -7.571 -3.150 1.00 97.88 177 ALA A N 1
ATOM 1486 C CA . ALA A 1 177 ? 2.375 -7.978 -4.554 1.00 97.88 177 ALA A CA 1
ATOM 1487 C C . ALA A 1 177 ? 1.942 -6.828 -5.486 1.00 97.88 177 ALA A C 1
ATOM 1489 O O . ALA A 1 177 ? 2.574 -6.599 -6.518 1.00 97.88 177 ALA A O 1
ATOM 1490 N N . GLN A 1 178 ? 0.924 -6.046 -5.107 1.00 98.38 178 GLN A N 1
ATOM 1491 C CA . GLN A 1 178 ? 0.490 -4.868 -5.867 1.00 98.38 178 GLN A CA 1
ATOM 1492 C C . GLN A 1 178 ? 1.583 -3.794 -5.952 1.00 98.38 178 GLN A C 1
ATOM 1494 O O . GLN A 1 178 ? 1.835 -3.273 -7.040 1.00 98.38 178 GLN A O 1
ATOM 1499 N N . LYS A 1 179 ? 2.276 -3.489 -4.844 1.00 98.25 179 LYS A N 1
ATOM 1500 C CA . LYS A 1 179 ? 3.414 -2.549 -4.835 1.00 98.25 179 LYS A CA 1
ATOM 1501 C C . LYS A 1 179 ? 4.530 -3.018 -5.773 1.00 98.25 179 LYS A C 1
ATOM 1503 O O . LYS A 1 179 ? 5.003 -2.226 -6.587 1.00 98.25 179 LYS A O 1
ATOM 1508 N N . ASN A 1 180 ? 4.872 -4.306 -5.736 1.00 98.50 180 ASN A N 1
ATOM 1509 C CA . ASN A 1 180 ? 5.882 -4.900 -6.612 1.00 98.50 180 ASN A CA 1
ATOM 1510 C C . ASN A 1 180 ? 5.483 -4.806 -8.097 1.00 98.50 180 ASN A C 1
ATOM 1512 O O . ASN A 1 180 ? 6.298 -4.391 -8.919 1.00 98.50 180 ASN A O 1
ATOM 1516 N N . VAL A 1 181 ? 4.225 -5.101 -8.448 1.00 98.50 181 VAL A N 1
ATOM 1517 C CA . VAL A 1 181 ? 3.715 -4.970 -9.829 1.00 98.50 181 VAL A CA 1
ATOM 1518 C C . VAL A 1 181 ? 3.717 -3.512 -10.304 1.00 98.50 181 VAL A C 1
ATOM 1520 O O . VAL A 1 181 ? 4.059 -3.241 -11.456 1.00 98.50 181 VAL A O 1
ATOM 1523 N N . LEU A 1 182 ? 3.379 -2.550 -9.440 1.00 98.38 182 LEU A N 1
ATOM 1524 C CA . LEU A 1 182 ? 3.455 -1.121 -9.769 1.00 98.38 182 LEU A CA 1
ATOM 1525 C C . LEU A 1 182 ? 4.907 -0.657 -9.970 1.00 98.38 182 LEU A C 1
ATOM 1527 O O . LEU A 1 182 ? 5.185 0.080 -10.918 1.00 98.38 182 LEU A O 1
ATOM 1531 N N . GLN A 1 183 ? 5.842 -1.129 -9.141 1.00 98.44 183 GLN A N 1
ATOM 1532 C CA . GLN A 1 183 ? 7.271 -0.848 -9.293 1.00 98.44 183 GLN A CA 1
ATOM 1533 C C . GLN A 1 183 ? 7.834 -1.453 -10.589 1.00 98.44 183 GLN A C 1
ATOM 1535 O O . GLN A 1 183 ? 8.492 -0.741 -11.345 1.00 98.44 183 GLN A O 1
ATOM 1540 N N . GLN A 1 184 ? 7.509 -2.712 -10.900 1.00 98.25 184 GLN A N 1
ATOM 1541 C CA . GLN A 1 184 ? 7.895 -3.373 -12.154 1.00 98.25 184 GLN A CA 1
ATOM 1542 C C . GLN A 1 184 ? 7.298 -2.684 -13.390 1.00 98.25 184 GLN A C 1
ATOM 1544 O O . GLN A 1 184 ? 7.976 -2.535 -14.402 1.00 98.25 184 GLN A O 1
ATOM 1549 N N . ARG A 1 185 ? 6.051 -2.195 -13.320 1.00 98.44 185 ARG A N 1
ATOM 1550 C CA . ARG A 1 185 ? 5.465 -1.368 -14.391 1.00 98.44 185 ARG A CA 1
ATOM 1551 C C . ARG A 1 185 ? 6.199 -0.036 -14.561 1.00 98.44 185 ARG A C 1
ATOM 1553 O O . ARG A 1 185 ? 6.349 0.419 -15.693 1.00 98.44 185 ARG A O 1
ATOM 1560 N N . LYS A 1 186 ? 6.672 0.582 -13.471 1.00 98.31 186 LYS A N 1
ATOM 1561 C CA . LYS A 1 186 ? 7.459 1.824 -13.527 1.00 98.31 186 LYS A CA 1
ATOM 1562 C C . LYS A 1 186 ? 8.832 1.597 -14.170 1.00 98.31 186 LYS A C 1
ATOM 1564 O O . LYS A 1 186 ? 9.190 2.371 -15.052 1.00 98.31 186 LYS A O 1
ATOM 1569 N N . THR A 1 187 ? 9.564 0.549 -13.783 1.00 98.44 187 THR A N 1
ATOM 1570 C CA . THR A 1 187 ? 10.882 0.236 -14.371 1.00 98.44 187 THR A CA 1
ATOM 1571 C C . THR A 1 187 ? 10.774 -0.247 -15.815 1.00 98.44 187 THR A C 1
ATOM 1573 O O . THR A 1 187 ? 11.556 0.183 -16.654 1.00 98.44 187 THR A O 1
ATOM 1576 N N . LEU A 1 188 ? 9.763 -1.056 -16.157 1.00 98.56 188 LEU A N 1
ATOM 1577 C CA . LEU A 1 188 ? 9.501 -1.437 -17.549 1.00 98.56 188 LEU A CA 1
ATOM 1578 C C . LEU A 1 188 ? 9.158 -0.218 -18.419 1.00 98.56 188 LEU A C 1
ATOM 1580 O O . LEU A 1 188 ? 9.539 -0.177 -19.588 1.00 98.56 188 LEU A O 1
ATOM 1584 N N . LYS A 1 189 ? 8.456 0.785 -17.866 1.00 98.31 189 LYS A N 1
ATOM 1585 C CA . LYS A 1 189 ? 8.212 2.041 -18.581 1.00 98.31 189 LYS A CA 1
ATOM 1586 C C . LYS A 1 189 ? 9.506 2.834 -18.776 1.00 98.31 189 LYS A C 1
ATOM 1588 O O . LYS A 1 189 ? 9.753 3.236 -19.907 1.00 98.31 189 LYS A O 1
ATOM 1593 N N . SER A 1 190 ? 10.313 3.047 -17.729 1.00 98.38 190 SER A N 1
ATOM 1594 C CA . SER A 1 190 ? 11.553 3.826 -17.872 1.00 98.38 190 SER A CA 1
ATOM 1595 C C . SER A 1 190 ? 12.501 3.162 -18.868 1.00 98.38 190 SER A C 1
ATOM 1597 O O . SER A 1 190 ? 12.856 3.804 -19.844 1.00 98.38 190 SER A O 1
ATOM 1599 N N . LEU A 1 191 ? 12.742 1.851 -18.751 1.00 98.56 191 LEU A N 1
ATOM 1600 C CA . LEU A 1 191 ? 13.572 1.089 -19.690 1.00 98.56 191 LEU A CA 1
ATOM 1601 C C . LEU A 1 191 ? 13.056 1.176 -21.139 1.00 98.56 191 LEU A C 1
ATOM 1603 O O . LEU A 1 191 ? 13.841 1.272 -22.079 1.00 98.56 191 LEU A O 1
ATOM 1607 N N . LYS A 1 192 ? 11.730 1.167 -21.345 1.00 98.44 192 LYS A N 1
ATOM 1608 C CA . LYS A 1 192 ? 11.132 1.330 -22.680 1.00 98.44 192 LYS A CA 1
ATOM 1609 C C . LYS A 1 192 ? 11.284 2.750 -23.226 1.00 98.44 192 LYS A C 1
ATOM 1611 O O . LYS A 1 192 ? 11.375 2.910 -24.440 1.00 98.44 192 LYS A O 1
ATOM 1616 N N . ASP A 1 193 ? 11.261 3.766 -22.372 1.00 98.25 193 ASP A N 1
ATOM 1617 C CA . ASP A 1 193 ? 11.435 5.158 -22.783 1.00 98.25 193 ASP A CA 1
ATOM 1618 C C . ASP A 1 193 ? 12.933 5.481 -23.004 1.00 98.25 193 ASP A C 1
ATOM 1620 O O . ASP A 1 193 ? 13.268 6.059 -24.032 1.00 98.25 193 ASP A O 1
ATOM 1624 N N . GLU A 1 194 ? 13.836 4.974 -22.156 1.00 98.38 194 GLU A N 1
ATOM 1625 C CA . GLU A 1 194 ? 15.302 4.962 -22.331 1.00 98.38 194 GLU A CA 1
ATOM 1626 C C . GLU A 1 194 ? 15.711 4.296 -23.660 1.00 98.38 194 GLU A C 1
ATOM 1628 O O . GLU A 1 194 ? 16.472 4.868 -24.441 1.00 98.38 194 GLU A O 1
ATOM 1633 N N . PHE A 1 195 ? 15.156 3.116 -23.966 1.00 98.50 195 PHE A N 1
ATOM 1634 C CA . PHE A 1 195 ? 15.435 2.400 -25.215 1.00 98.50 195 PHE A CA 1
ATOM 1635 C C . PHE A 1 195 ? 14.980 3.175 -26.462 1.00 98.50 195 PHE A C 1
ATOM 1637 O O . PHE A 1 195 ? 15.680 3.152 -27.470 1.00 98.50 195 PHE A O 1
ATOM 1644 N N . LYS A 1 196 ? 13.852 3.903 -26.410 1.00 98.31 196 LYS A N 1
ATOM 1645 C CA . LYS A 1 196 ? 13.445 4.786 -27.522 1.00 98.31 196 LYS A CA 1
ATOM 1646 C C . LYS A 1 196 ? 14.437 5.922 -27.728 1.00 98.31 196 LYS A C 1
ATOM 1648 O O . LYS A 1 196 ? 14.749 6.221 -28.873 1.00 98.31 196 LYS A O 1
ATOM 1653 N N . THR A 1 197 ? 14.906 6.555 -26.651 1.00 98.31 197 THR A N 1
ATOM 1654 C CA . THR A 1 197 ? 15.898 7.636 -26.740 1.00 98.31 197 THR A CA 1
ATOM 1655 C C . THR A 1 197 ? 17.163 7.123 -27.422 1.00 98.31 197 THR A C 1
ATOM 1657 O O . THR A 1 197 ? 17.564 7.684 -28.433 1.00 98.31 197 THR A O 1
ATOM 1660 N N . MET A 1 198 ? 17.685 5.972 -26.985 1.00 98.31 198 MET A N 1
ATOM 1661 C CA . MET A 1 198 ? 18.829 5.315 -27.628 1.00 98.31 198 MET A CA 1
ATOM 1662 C C . MET A 1 198 ? 18.561 4.946 -29.100 1.00 98.31 198 MET A C 1
ATOM 1664 O O . MET A 1 198 ? 19.445 5.080 -29.941 1.00 98.31 198 MET A O 1
ATOM 1668 N N . GLN A 1 199 ? 17.349 4.492 -29.447 1.00 98.31 199 GLN A N 1
ATOM 1669 C CA . GLN A 1 199 ? 16.986 4.223 -30.845 1.00 98.31 199 GLN A CA 1
ATOM 1670 C C . GLN A 1 199 ? 16.949 5.490 -31.709 1.00 98.31 199 GLN A C 1
ATOM 1672 O O . GLN A 1 199 ? 17.320 5.415 -32.877 1.00 98.31 199 GLN A O 1
ATOM 1677 N N . LEU A 1 200 ? 16.515 6.629 -31.160 1.00 98.31 200 LEU A N 1
ATOM 1678 C CA . LEU A 1 200 ? 16.528 7.917 -31.857 1.00 98.31 200 LEU A CA 1
ATOM 1679 C C . LEU A 1 200 ? 17.962 8.433 -32.021 1.00 98.31 200 LEU A C 1
ATOM 1681 O O . LEU A 1 200 ? 18.362 8.720 -33.141 1.00 98.31 200 LEU A O 1
ATOM 1685 N N . GLU A 1 201 ? 18.771 8.415 -30.958 1.00 98.31 201 GLU A N 1
ATOM 1686 C CA . GLU A 1 201 ? 20.201 8.763 -31.002 1.00 98.31 201 GLU A CA 1
ATOM 1687 C C . GLU A 1 201 ? 20.949 7.957 -32.079 1.00 98.31 201 GLU A C 1
ATOM 1689 O O . GLU A 1 201 ? 21.676 8.523 -32.894 1.00 98.31 201 GLU A O 1
ATOM 1694 N N . LYS A 1 202 ? 20.721 6.636 -32.156 1.00 98.06 202 LYS A N 1
ATOM 1695 C CA . LYS A 1 202 ? 21.339 5.779 -33.186 1.00 98.06 202 LYS A CA 1
ATOM 1696 C C . LYS A 1 202 ? 20.746 5.935 -34.586 1.00 98.06 202 LYS A C 1
ATOM 1698 O O . LYS A 1 202 ? 21.420 5.597 -35.557 1.00 98.06 202 LYS A O 1
ATOM 1703 N N . TYR A 1 203 ? 19.527 6.448 -34.713 1.00 98.44 203 TYR A N 1
ATOM 1704 C CA . TYR A 1 203 ? 18.956 6.812 -36.008 1.00 98.44 203 TYR A CA 1
ATOM 1705 C C . TYR A 1 203 ? 19.537 8.140 -36.517 1.00 98.44 203 TYR A C 1
ATOM 1707 O O . TYR A 1 203 ? 19.902 8.232 -37.687 1.00 98.44 203 TYR A O 1
ATOM 1715 N N . ASP A 1 204 ? 19.715 9.123 -35.635 1.00 98.38 204 ASP A N 1
ATOM 1716 C CA . ASP A 1 204 ? 20.313 10.418 -35.967 1.00 98.38 204 ASP A CA 1
ATOM 1717 C C . ASP A 1 204 ? 21.814 10.280 -36.303 1.00 98.38 204 ASP A C 1
ATOM 1719 O O . ASP A 1 204 ? 22.265 10.829 -37.309 1.00 98.38 204 ASP A O 1
ATOM 1723 N N . GLU A 1 205 ? 22.570 9.456 -35.559 1.00 98.31 205 GLU A N 1
ATOM 1724 C CA . GLU A 1 205 ? 23.948 9.060 -35.919 1.00 98.31 205 GLU A CA 1
ATOM 1725 C C . GLU A 1 205 ? 24.023 8.432 -37.323 1.00 98.31 205 GLU A C 1
ATOM 1727 O O . GLU A 1 205 ? 24.911 8.759 -38.114 1.00 98.31 205 GLU A O 1
ATOM 1732 N N . LEU A 1 206 ? 23.080 7.540 -37.657 1.00 98.56 206 LEU A N 1
ATOM 1733 C CA . LEU A 1 206 ? 23.024 6.877 -38.961 1.00 98.56 206 LEU A CA 1
ATOM 1734 C C . LEU A 1 206 ? 22.686 7.861 -40.092 1.00 98.56 206 LEU A C 1
ATOM 1736 O O . LEU A 1 206 ? 23.276 7.774 -41.170 1.00 98.56 206 LEU A O 1
ATOM 1740 N N . LEU A 1 207 ? 21.773 8.809 -39.855 1.00 98.44 207 LEU A N 1
ATOM 1741 C CA . LEU A 1 207 ? 21.456 9.868 -40.817 1.00 98.44 207 LEU A CA 1
ATOM 1742 C C . LEU A 1 207 ? 22.648 10.801 -41.060 1.00 98.44 207 LEU A C 1
ATOM 1744 O O . LEU A 1 207 ? 22.900 11.158 -42.212 1.00 98.44 207 LEU A O 1
ATOM 1748 N N . GLN A 1 208 ? 23.404 11.160 -40.017 1.00 98.38 208 GLN A N 1
ATOM 1749 C CA . GLN A 1 208 ? 24.629 11.947 -40.174 1.00 98.38 208 GLN A CA 1
ATOM 1750 C C . GLN A 1 208 ? 25.670 11.181 -41.004 1.00 98.38 208 GLN A C 1
ATOM 1752 O O . GLN A 1 208 ? 26.160 11.709 -42.003 1.00 98.38 208 GLN A O 1
ATOM 1757 N N . ALA A 1 209 ? 25.956 9.922 -40.656 1.00 98.25 209 ALA A N 1
ATOM 1758 C CA . ALA A 1 209 ? 26.918 9.095 -41.385 1.00 98.25 209 ALA A CA 1
ATOM 1759 C C . ALA A 1 209 ? 26.521 8.886 -42.861 1.00 98.25 209 ALA A C 1
ATOM 1761 O O . ALA A 1 209 ? 27.377 8.917 -43.746 1.00 98.25 209 ALA A O 1
ATOM 1762 N N . GLN A 1 210 ? 25.222 8.734 -43.152 1.00 98.31 210 GLN A N 1
ATOM 1763 C CA . GLN A 1 210 ? 24.714 8.659 -44.525 1.00 98.31 210 GLN A CA 1
ATOM 1764 C C . GLN A 1 210 ? 24.909 9.982 -45.285 1.00 98.31 210 GLN A C 1
ATOM 1766 O O . GLN A 1 210 ? 25.307 9.959 -46.448 1.00 98.31 210 GLN A O 1
ATOM 1771 N N . ALA A 1 211 ? 24.668 11.131 -44.646 1.00 98.19 211 ALA A N 1
ATOM 1772 C CA . ALA A 1 211 ? 24.874 12.442 -45.262 1.00 98.19 211 ALA A CA 1
ATOM 1773 C C . ALA A 1 211 ? 26.361 12.724 -45.551 1.00 98.19 211 ALA A C 1
ATOM 1775 O O . ALA A 1 211 ? 26.692 13.238 -46.620 1.00 98.19 211 ALA A O 1
ATOM 1776 N N . GLU A 1 212 ? 27.260 12.340 -44.640 1.00 98.44 212 GLU A N 1
ATOM 1777 C CA . GLU A 1 212 ? 28.713 12.417 -44.837 1.00 98.44 212 GLU A CA 1
ATOM 1778 C C . GLU A 1 212 ? 29.178 11.493 -45.976 1.00 98.44 212 GLU A C 1
ATOM 1780 O O . GLU A 1 212 ? 29.937 11.921 -46.849 1.00 98.44 212 GLU A O 1
ATOM 1785 N N . PHE A 1 213 ? 28.662 10.258 -46.034 1.00 98.50 213 PHE A N 1
ATOM 1786 C CA . PHE A 1 213 ? 28.926 9.325 -47.132 1.00 98.50 213 PHE A CA 1
ATOM 1787 C C . PHE A 1 213 ? 28.439 9.865 -48.484 1.00 98.50 213 PHE A C 1
ATOM 1789 O O . PHE A 1 213 ? 29.178 9.808 -49.468 1.00 98.50 213 PHE A O 1
ATOM 1796 N N . ASP A 1 214 ? 27.227 10.422 -48.558 1.00 98.44 214 ASP A N 1
ATOM 1797 C CA . ASP A 1 214 ? 26.700 10.986 -49.803 1.00 98.44 214 ASP A CA 1
ATOM 1798 C C . ASP A 1 214 ? 27.449 12.249 -50.246 1.00 98.44 214 ASP A C 1
ATOM 1800 O O . ASP A 1 214 ? 27.686 12.424 -51.444 1.00 98.44 214 ASP A O 1
ATOM 1804 N N . ALA A 1 215 ? 27.901 13.088 -49.310 1.00 98.19 215 ALA A N 1
ATOM 1805 C CA . ALA A 1 215 ? 28.780 14.214 -49.617 1.00 98.19 215 ALA A CA 1
ATOM 1806 C C . ALA A 1 215 ? 30.128 13.739 -50.191 1.00 98.19 215 ALA A C 1
ATOM 1808 O O . ALA A 1 215 ? 30.549 14.218 -51.247 1.00 98.19 215 ALA A O 1
ATOM 1809 N N . ALA A 1 216 ? 30.768 12.750 -49.556 1.00 98.12 216 ALA A N 1
ATOM 1810 C CA . ALA A 1 216 ? 32.016 12.155 -50.034 1.00 98.12 216 ALA A CA 1
ATOM 1811 C C . ALA A 1 216 ? 31.851 11.464 -51.401 1.00 98.12 216 ALA A C 1
ATOM 1813 O O . ALA A 1 216 ? 32.712 11.598 -52.272 1.00 98.12 216 ALA A O 1
ATOM 1814 N N . ARG A 1 217 ? 30.720 10.783 -51.630 1.00 98.25 217 ARG A N 1
ATOM 1815 C CA . ARG A 1 217 ? 30.363 10.154 -52.912 1.00 98.25 217 ARG A CA 1
ATOM 1816 C C . ARG A 1 217 ? 30.199 11.188 -54.025 1.00 98.25 217 ARG A C 1
ATOM 1818 O O . ARG A 1 217 ? 30.768 11.019 -55.100 1.00 98.25 217 ARG A O 1
ATOM 1825 N N . VAL A 1 218 ? 29.468 12.275 -53.765 1.00 98.31 218 VAL A N 1
ATOM 1826 C CA . VAL A 1 218 ? 29.304 13.385 -54.720 1.00 98.31 218 VAL A CA 1
ATOM 1827 C C . VAL A 1 218 ? 30.644 14.046 -55.039 1.00 98.31 218 VAL A C 1
ATOM 1829 O O . VAL A 1 218 ? 30.884 14.370 -56.200 1.00 98.31 218 VAL A O 1
ATOM 1832 N N . GLU A 1 219 ? 31.518 14.227 -54.048 1.00 98.31 219 GLU A N 1
ATOM 1833 C CA . GLU A 1 219 ? 32.855 14.794 -54.247 1.00 98.31 219 GLU A CA 1
ATOM 1834 C C . GLU A 1 219 ? 33.747 13.863 -55.082 1.00 98.31 219 GLU A C 1
ATOM 1836 O O . GLU A 1 219 ? 34.310 14.297 -56.086 1.00 98.31 219 GLU A O 1
ATOM 1841 N N . GLY A 1 220 ? 33.797 12.565 -54.758 1.00 98.12 220 GLY A N 1
ATOM 1842 C CA . GLY A 1 220 ? 34.509 11.557 -55.551 1.00 98.12 220 GLY A CA 1
ATOM 1843 C C . GLY A 1 220 ? 34.063 11.538 -57.018 1.00 98.12 220 GLY A C 1
ATOM 1844 O O . GLY A 1 220 ? 34.900 11.583 -57.917 1.00 98.12 220 GLY A O 1
ATOM 1845 N N . SER A 1 221 ? 32.752 11.609 -57.274 1.00 97.94 221 SER A N 1
ATOM 1846 C CA . SER A 1 221 ? 32.188 11.709 -58.630 1.00 97.94 221 SER A CA 1
ATOM 1847 C C . SER A 1 221 ? 32.440 13.047 -59.352 1.00 97.94 221 SER A C 1
ATOM 1849 O O . SER A 1 221 ? 32.077 13.167 -60.527 1.00 97.94 221 SER A O 1
ATOM 1851 N N . LYS A 1 222 ? 33.028 14.065 -58.701 1.00 98.25 222 LYS A N 1
ATOM 1852 C CA . LYS A 1 222 ? 33.627 15.229 -59.387 1.00 98.25 222 LYS A CA 1
ATOM 1853 C C . LYS A 1 222 ? 35.059 14.908 -59.798 1.00 98.25 222 LYS A C 1
ATOM 1855 O O . LYS A 1 222 ? 35.388 15.034 -60.973 1.00 98.25 222 LYS A O 1
ATOM 1860 N N . TRP A 1 223 ? 35.882 14.446 -58.855 1.00 98.38 223 TRP A N 1
ATOM 1861 C CA . TRP A 1 223 ? 37.295 14.137 -59.095 1.00 98.38 223 TRP A CA 1
ATOM 1862 C C . TRP A 1 223 ? 37.491 13.052 -60.156 1.00 98.38 223 TRP A C 1
ATOM 1864 O O . TRP A 1 223 ? 38.388 13.174 -60.983 1.00 98.38 223 TRP A O 1
ATOM 1874 N N . GLU A 1 224 ? 36.603 12.060 -60.213 1.00 98.19 224 GLU A N 1
ATOM 1875 C CA . GLU A 1 224 ? 36.550 11.059 -61.285 1.00 98.19 224 GLU A CA 1
ATOM 1876 C C . GLU A 1 224 ? 36.331 11.694 -62.673 1.00 98.19 224 GLU A C 1
ATOM 1878 O O . GLU A 1 224 ? 37.000 11.323 -63.636 1.00 98.19 224 GLU A O 1
ATOM 1883 N N . LYS A 1 225 ? 35.454 12.703 -62.785 1.00 97.94 225 LYS A N 1
ATOM 1884 C CA . LYS A 1 225 ? 35.174 13.407 -64.052 1.00 97.94 225 LYS A CA 1
ATOM 1885 C C . LYS A 1 225 ? 36.305 14.337 -64.466 1.00 97.94 225 LYS A C 1
ATOM 1887 O O . LYS A 1 225 ? 36.654 14.367 -65.644 1.00 97.94 225 LYS A O 1
ATOM 1892 N N . GLU A 1 226 ? 36.892 15.066 -63.519 1.00 98.19 226 GLU A N 1
ATOM 1893 C CA . GLU A 1 226 ? 38.071 15.897 -63.782 1.00 98.19 226 GLU A CA 1
ATOM 1894 C C . GLU A 1 226 ? 39.265 15.029 -64.201 1.00 98.19 226 GLU A C 1
ATOM 1896 O O . GLU A 1 226 ? 39.949 15.339 -65.177 1.00 98.19 226 GLU A O 1
ATOM 1901 N N . TRP A 1 227 ? 39.469 13.883 -63.541 1.00 98.06 227 TRP A N 1
ATOM 1902 C CA . TRP A 1 227 ? 40.494 12.912 -63.921 1.00 98.06 227 TRP A CA 1
ATOM 1903 C C . TRP A 1 227 ? 40.250 12.323 -65.316 1.00 98.06 227 TRP A C 1
ATOM 1905 O O . TRP A 1 227 ? 41.161 12.330 -66.144 1.00 98.06 227 TRP A O 1
ATOM 1915 N N . GLN A 1 228 ? 39.018 11.897 -65.621 1.00 98.06 228 GLN A N 1
ATOM 1916 C CA . GLN A 1 228 ? 38.627 11.438 -66.958 1.00 98.06 228 GLN A CA 1
ATOM 1917 C C . GLN A 1 228 ? 38.898 12.519 -68.017 1.00 98.06 228 GLN A C 1
ATOM 1919 O O . GLN A 1 228 ? 39.479 12.229 -69.059 1.00 98.06 228 GLN A O 1
ATOM 1924 N N . HIS A 1 229 ? 38.551 13.781 -67.746 1.00 97.88 229 HIS A N 1
ATOM 1925 C CA . HIS A 1 229 ? 38.803 14.897 -68.659 1.00 97.88 229 HIS A CA 1
ATOM 1926 C C . HIS A 1 229 ? 40.305 15.170 -68.870 1.00 97.88 229 HIS A C 1
ATOM 1928 O O . HIS A 1 229 ? 40.735 15.427 -70.002 1.00 97.88 229 HIS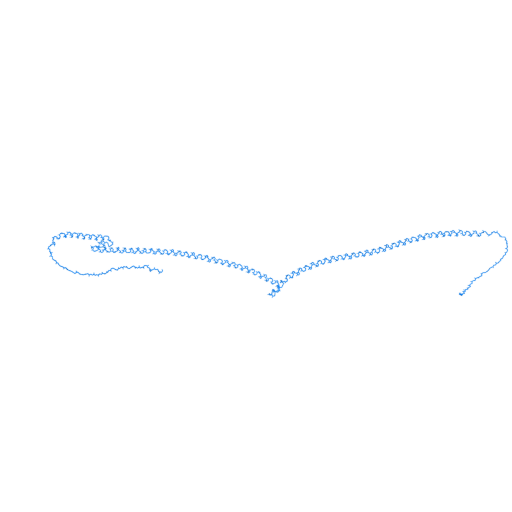 A O 1
ATOM 1934 N N . ILE A 1 230 ? 41.122 15.071 -67.815 1.00 97.56 230 ILE A N 1
ATOM 1935 C CA . ILE A 1 230 ? 42.589 15.157 -67.899 1.00 97.56 230 ILE A CA 1
ATOM 1936 C C . ILE A 1 230 ? 43.145 14.005 -68.746 1.00 97.56 230 ILE A C 1
ATOM 1938 O O . ILE A 1 230 ? 43.942 14.254 -69.653 1.00 97.56 230 ILE A O 1
ATOM 1942 N N . GLN A 1 231 ? 42.701 12.769 -68.505 1.00 97.81 231 GLN A N 1
ATOM 1943 C CA . GLN A 1 231 ? 43.136 11.574 -69.231 1.00 97.81 231 GLN A CA 1
ATOM 1944 C C . GLN A 1 231 ? 42.753 11.637 -70.718 1.00 97.81 231 GLN A C 1
ATOM 1946 O O . GLN A 1 231 ? 43.610 11.443 -71.581 1.00 97.81 231 GLN A O 1
ATOM 1951 N N . ASP A 1 232 ? 41.509 11.999 -71.033 1.00 97.81 232 ASP A N 1
ATOM 1952 C CA . ASP A 1 232 ? 41.025 12.237 -72.396 1.00 97.81 232 ASP A CA 1
ATOM 1953 C C . ASP A 1 232 ? 41.844 13.323 -73.112 1.00 97.81 232 ASP A C 1
ATOM 1955 O O . ASP A 1 232 ? 42.182 13.192 -74.291 1.00 97.81 232 ASP A O 1
ATOM 1959 N N . THR A 1 233 ? 42.164 14.415 -72.411 1.00 97.88 233 THR A N 1
ATOM 1960 C CA . THR A 1 233 ? 42.955 15.5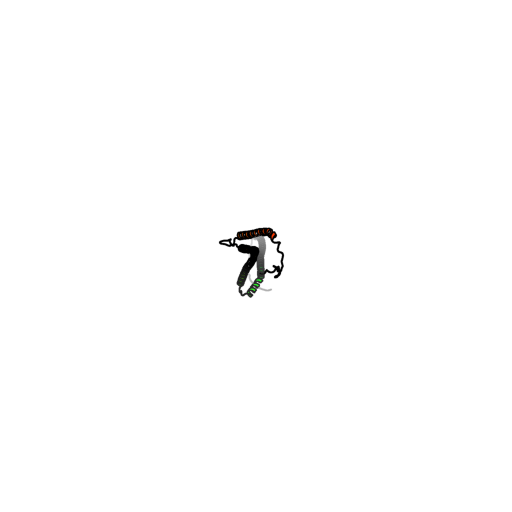30 -72.952 1.00 97.88 233 THR A CA 1
ATOM 1961 C C . THR A 1 233 ? 44.407 15.124 -73.189 1.00 97.88 233 THR A C 1
ATOM 1963 O O . THR A 1 233 ? 44.982 15.479 -74.221 1.00 97.88 233 THR A O 1
ATOM 1966 N N . ALA A 1 234 ? 45.000 14.352 -72.277 1.00 97.81 234 ALA A N 1
ATOM 1967 C CA . ALA A 1 234 ? 46.334 13.791 -72.437 1.00 97.81 234 ALA A CA 1
ATOM 1968 C C . ALA A 1 234 ? 46.383 12.825 -73.631 1.00 97.81 234 ALA A C 1
ATOM 1970 O O . ALA A 1 234 ? 47.249 12.971 -74.489 1.00 97.81 234 ALA A O 1
ATOM 1971 N N . ALA A 1 235 ? 45.409 11.918 -73.759 1.00 97.31 235 ALA A N 1
ATOM 1972 C CA . ALA A 1 235 ? 45.318 10.984 -74.880 1.00 97.31 235 ALA A CA 1
ATOM 1973 C C . ALA A 1 235 ? 45.207 11.713 -76.233 1.00 97.31 235 ALA A C 1
ATOM 1975 O O . ALA A 1 235 ? 45.947 11.400 -77.167 1.00 97.31 235 ALA A O 1
ATOM 1976 N N . LYS A 1 236 ? 44.351 12.745 -76.322 1.00 97.62 236 LYS A N 1
ATOM 1977 C CA . LYS A 1 236 ? 44.210 13.603 -77.515 1.00 97.62 236 LYS A CA 1
ATOM 1978 C C . LYS A 1 236 ? 45.520 14.320 -77.867 1.00 97.62 236 LYS A C 1
ATOM 1980 O O . LYS A 1 236 ? 45.906 14.333 -79.034 1.00 97.62 236 LYS A O 1
ATOM 1985 N N . LYS A 1 237 ? 46.232 14.875 -76.876 1.00 97.62 237 LYS A N 1
ATOM 1986 C CA . LYS A 1 237 ? 47.540 15.527 -77.086 1.00 97.62 237 LYS A CA 1
ATOM 1987 C C . LYS A 1 237 ? 48.612 14.537 -77.544 1.00 97.62 237 LYS A C 1
ATOM 1989 O O . LYS A 1 237 ? 49.316 14.832 -78.503 1.00 97.62 237 LYS A O 1
ATOM 1994 N N . THR A 1 238 ? 48.707 13.364 -76.920 1.00 97.31 238 THR A N 1
ATOM 1995 C CA . THR A 1 238 ? 49.662 12.310 -77.305 1.00 97.31 238 THR A CA 1
ATOM 1996 C C . THR A 1 238 ? 49.405 11.811 -78.727 1.00 97.31 238 THR A C 1
ATOM 1998 O O . THR A 1 238 ? 50.350 11.685 -79.504 1.00 97.31 238 THR A O 1
ATOM 2001 N N . LEU A 1 239 ? 48.138 11.609 -79.110 1.00 97.31 239 LEU A N 1
ATOM 2002 C CA . LEU A 1 239 ? 47.765 11.253 -80.482 1.00 97.31 239 LEU A CA 1
ATOM 2003 C C . LEU A 1 239 ? 48.166 12.345 -81.486 1.00 97.31 239 LEU A C 1
ATOM 2005 O O . LEU A 1 239 ? 48.747 12.032 -82.521 1.00 97.31 239 LEU A O 1
ATOM 2009 N N . PHE A 1 240 ? 47.909 13.618 -81.172 1.00 97.12 240 PHE A N 1
ATOM 2010 C CA . PHE A 1 240 ? 48.267 14.742 -82.042 1.00 97.12 240 PHE A CA 1
ATOM 2011 C C . PHE A 1 240 ? 49.789 14.917 -82.191 1.00 97.12 240 PHE A C 1
ATOM 2013 O O . PHE A 1 240 ? 50.278 15.139 -83.296 1.00 97.12 240 PHE A O 1
ATOM 2020 N N . VAL A 1 241 ? 50.562 14.729 -81.114 1.00 96.12 241 VAL A N 1
ATOM 2021 C CA . VAL A 1 241 ? 52.034 14.684 -81.185 1.00 96.12 241 VAL A CA 1
ATOM 2022 C C . VAL A 1 241 ? 52.500 13.512 -82.054 1.00 96.12 241 VAL A C 1
ATOM 2024 O O . VAL A 1 241 ? 53.379 13.700 -82.890 1.00 96.12 241 VAL A O 1
ATOM 2027 N N . GLY A 1 242 ? 51.882 12.332 -81.932 1.00 95.50 242 GLY A N 1
ATOM 2028 C CA . GLY A 1 242 ? 52.152 11.190 -82.812 1.00 95.50 242 GLY A CA 1
ATOM 2029 C C . GLY A 1 242 ? 51.860 11.485 -84.289 1.00 95.50 242 GLY A C 1
ATOM 2030 O O . GLY A 1 242 ? 52.672 11.162 -85.151 1.00 95.50 242 GLY A O 1
ATOM 2031 N N . GLN A 1 243 ? 50.748 12.166 -84.584 1.00 95.50 243 GLN A N 1
ATOM 2032 C CA . GLN A 1 243 ? 50.399 12.613 -85.938 1.00 95.50 243 GLN A CA 1
ATOM 2033 C C . GLN A 1 243 ? 51.417 13.616 -86.499 1.00 95.50 243 GLN A C 1
ATOM 2035 O O . GLN A 1 243 ? 51.819 13.479 -87.652 1.00 95.50 243 GLN A O 1
ATOM 2040 N N . ILE A 1 244 ? 51.883 14.577 -85.690 1.00 94.75 244 ILE A N 1
ATOM 2041 C CA . ILE A 1 244 ? 52.959 15.500 -86.084 1.00 94.75 244 ILE A CA 1
ATOM 2042 C C . ILE A 1 244 ? 54.252 14.726 -86.358 1.00 94.75 244 ILE A C 1
ATOM 2044 O O . ILE A 1 244 ? 54.846 14.923 -87.414 1.00 94.75 244 ILE A O 1
ATOM 2048 N N . LYS A 1 245 ? 54.669 13.819 -85.460 1.00 95.12 245 LYS A N 1
ATOM 2049 C CA . LYS A 1 245 ? 55.884 13.011 -85.652 1.00 95.12 245 LYS A CA 1
ATOM 2050 C C . LYS A 1 245 ? 55.840 12.214 -86.955 1.00 95.12 245 LYS A C 1
ATOM 2052 O O . LYS A 1 245 ? 56.793 12.286 -87.719 1.00 95.12 245 LYS A O 1
ATOM 2057 N N . MET A 1 246 ? 54.733 11.527 -87.247 1.00 94.19 246 MET A N 1
ATOM 2058 C CA . MET A 1 246 ? 54.576 10.799 -88.513 1.00 94.19 246 MET A CA 1
ATOM 2059 C C . MET A 1 246 ? 54.549 11.734 -89.730 1.00 94.19 246 MET A C 1
ATOM 2061 O O . MET A 1 246 ? 55.151 11.421 -90.750 1.00 94.19 246 MET A O 1
ATOM 2065 N N . GLY A 1 247 ? 53.898 12.898 -89.633 1.00 94.19 247 GLY A N 1
ATOM 2066 C CA . GLY A 1 247 ? 53.894 13.888 -90.714 1.00 94.19 247 GLY A CA 1
ATOM 2067 C C . GLY A 1 247 ? 55.294 14.418 -91.040 1.00 94.19 247 GLY A C 1
ATOM 2068 O O . GLY A 1 247 ? 55.651 14.522 -92.210 1.00 94.19 247 GLY A O 1
ATOM 2069 N N . VAL A 1 248 ? 56.104 14.701 -90.015 1.00 93.19 248 VAL A N 1
ATOM 2070 C CA . VAL A 1 248 ? 57.509 15.108 -90.171 1.00 93.19 248 VAL A CA 1
ATOM 2071 C C . VAL A 1 248 ? 58.356 13.968 -90.733 1.00 93.19 248 VAL A C 1
ATOM 2073 O O . VAL A 1 248 ? 59.105 14.201 -91.677 1.00 93.19 248 VAL A O 1
ATOM 2076 N N . LEU A 1 249 ? 58.214 12.748 -90.206 1.00 92.12 249 LEU A N 1
ATOM 2077 C CA . LEU A 1 249 ? 58.972 11.578 -90.654 1.00 92.12 249 LEU A CA 1
ATOM 2078 C C . LEU A 1 249 ? 58.770 11.331 -92.155 1.00 92.12 249 LEU A C 1
ATOM 2080 O O . LEU A 1 249 ? 59.740 11.306 -92.908 1.00 92.12 249 LEU A O 1
ATOM 2084 N N . ASN A 1 250 ? 57.509 11.271 -92.597 1.00 92.19 250 ASN A N 1
ATOM 2085 C CA . ASN A 1 250 ? 57.151 11.079 -94.002 1.00 92.19 250 ASN A CA 1
ATOM 2086 C C . ASN A 1 250 ? 57.726 12.194 -94.901 1.00 92.19 250 ASN A C 1
ATOM 2088 O O . ASN A 1 250 ? 58.184 11.928 -96.010 1.00 92.19 250 ASN A O 1
ATOM 2092 N N . LEU A 1 251 ? 57.716 13.453 -94.439 1.00 92.25 251 LEU A N 1
ATOM 2093 C CA . LEU A 1 251 ? 58.311 14.573 -95.181 1.00 92.25 251 LEU A CA 1
ATOM 2094 C C . LEU A 1 251 ? 59.841 14.470 -95.251 1.00 92.25 251 LEU A C 1
ATOM 2096 O O . LEU A 1 251 ? 60.418 14.773 -96.293 1.00 92.25 251 LEU A O 1
ATOM 2100 N N . TYR A 1 252 ? 60.503 14.020 -94.184 1.00 91.12 252 TYR A N 1
ATOM 2101 C CA . TYR A 1 252 ? 61.952 13.813 -94.166 1.00 91.12 252 TYR A CA 1
ATOM 2102 C C . TYR A 1 252 ? 62.370 12.683 -95.119 1.00 91.12 252 TYR A C 1
ATOM 2104 O O . TYR A 1 252 ? 63.270 12.885 -95.938 1.00 91.12 252 TYR A O 1
ATOM 2112 N N . GLU A 1 253 ? 61.664 11.550 -95.105 1.00 88.31 253 GLU A N 1
ATOM 2113 C CA . GLU A 1 253 ? 61.844 10.465 -96.080 1.00 88.31 253 GLU A CA 1
ATOM 2114 C C . GLU A 1 253 ? 61.669 10.975 -97.523 1.00 88.31 253 GLU A C 1
ATOM 2116 O O . GLU A 1 253 ? 62.515 10.714 -98.380 1.00 88.31 253 GLU A O 1
ATOM 2121 N N . MET A 1 254 ? 60.640 11.794 -97.790 1.00 89.06 254 MET A N 1
ATOM 2122 C CA . MET A 1 254 ? 60.420 12.413 -99.108 1.00 89.06 254 MET A CA 1
ATOM 2123 C C . MET A 1 254 ? 61.545 13.363 -99.559 1.00 89.06 254 MET A C 1
ATOM 2125 O O . MET A 1 254 ? 61.726 13.540 -100.763 1.00 89.06 254 MET A O 1
ATOM 2129 N N . THR A 1 255 ? 62.329 13.944 -98.642 1.00 85.94 255 THR A N 1
ATOM 2130 C CA . THR A 1 255 ? 63.543 14.720 -98.989 1.00 85.94 255 THR A CA 1
ATOM 2131 C C . THR A 1 255 ? 64.775 13.849 -99.284 1.00 85.94 255 THR A C 1
ATOM 2133 O O . THR A 1 255 ? 65.862 14.380 -99.502 1.00 85.94 255 THR A O 1
ATOM 2136 N N . GLY A 1 256 ? 64.633 12.516 -99.304 1.00 81.81 256 GLY A N 1
ATOM 2137 C CA . GLY A 1 256 ? 65.751 11.574 -99.431 1.00 81.81 256 GLY A CA 1
ATOM 2138 C C . GLY A 1 256 ? 66.477 11.313 -98.106 1.00 81.81 256 GLY A C 1
ATOM 2139 O O . GLY A 1 256 ? 67.639 10.910 -98.100 1.00 81.81 256 GLY A O 1
ATOM 2140 N N . GLY A 1 257 ? 65.818 11.582 -96.976 1.00 83.00 257 GLY A N 1
ATOM 2141 C CA . GLY A 1 257 ? 66.379 11.418 -95.642 1.00 83.00 257 GLY A CA 1
ATOM 2142 C C . GLY A 1 257 ? 66.543 9.955 -95.226 1.00 83.00 257 GLY A C 1
ATOM 2143 O O . GLY A 1 257 ? 65.560 9.234 -95.093 1.00 83.00 257 GLY A O 1
ATOM 2144 N N . ILE A 1 258 ? 67.780 9.535 -94.944 1.00 81.12 258 ILE A N 1
ATOM 2145 C CA . ILE A 1 258 ? 68.079 8.222 -94.346 1.00 81.12 258 ILE A CA 1
ATOM 2146 C C . ILE A 1 258 ? 67.745 8.248 -92.842 1.00 81.12 258 ILE A C 1
ATOM 2148 O O . ILE A 1 258 ? 67.955 9.269 -92.168 1.00 81.12 258 ILE A O 1
ATOM 2152 N N . LEU A 1 259 ? 67.240 7.124 -92.324 1.00 82.69 259 LEU A N 1
ATOM 2153 C CA . LEU A 1 259 ? 66.827 6.912 -90.932 1.00 82.69 259 LEU A CA 1
ATOM 2154 C C . LEU A 1 259 ? 67.756 5.945 -90.174 1.00 82.69 259 LEU A C 1
ATOM 2156 O O . LEU A 1 259 ? 68.411 5.098 -90.773 1.00 82.69 259 LEU A O 1
ATOM 2160 N N . GLU A 1 260 ? 67.768 6.077 -88.846 1.00 81.00 260 GLU A N 1
ATOM 2161 C CA . GLU A 1 260 ? 68.507 5.244 -87.880 1.00 81.00 260 GLU A CA 1
ATOM 2162 C C . GLU A 1 260 ? 70.015 5.079 -88.177 1.00 81.00 260 GLU A C 1
ATOM 2164 O O . GLU A 1 260 ? 70.730 6.073 -88.071 1.00 81.00 260 GLU A O 1
ATOM 2169 N N . GLU A 1 261 ? 70.527 3.875 -88.480 1.00 67.19 261 GLU A N 1
ATOM 2170 C CA . GLU A 1 261 ? 71.961 3.523 -88.331 1.00 67.19 261 GLU A CA 1
ATOM 2171 C C . GLU A 1 261 ? 72.948 4.401 -89.129 1.00 67.19 261 GLU A C 1
ATOM 2173 O O . GLU A 1 261 ? 74.055 4.657 -88.657 1.00 67.19 261 GLU A O 1
ATOM 2178 N N . GLU A 1 262 ? 72.542 4.915 -90.294 1.00 63.75 262 GLU A N 1
ATOM 2179 C CA . GLU A 1 262 ? 73.324 5.853 -91.125 1.00 63.75 262 GLU A CA 1
ATOM 2180 C C . GLU A 1 262 ? 72.643 7.238 -91.246 1.00 63.75 262 GLU A C 1
ATOM 2182 O O . GLU A 1 262 ? 72.973 8.046 -92.117 1.00 63.75 262 GLU A O 1
ATOM 2187 N N . GLY A 1 263 ? 71.641 7.510 -90.403 1.00 76.88 263 GLY A N 1
ATOM 2188 C CA . GLY A 1 263 ? 70.624 8.531 -90.643 1.00 76.88 263 GLY A CA 1
ATOM 2189 C C . GLY A 1 263 ? 70.307 9.447 -89.459 1.00 76.88 263 GLY A C 1
ATOM 2190 O O . GLY A 1 263 ? 71.177 9.888 -88.711 1.00 76.88 263 GLY A O 1
ATOM 2191 N N . VAL A 1 264 ? 69.028 9.807 -89.337 1.00 83.12 264 VAL A N 1
ATOM 2192 C CA . VAL A 1 264 ? 68.451 10.486 -88.161 1.00 83.12 264 VAL A CA 1
ATOM 2193 C C . VAL A 1 264 ? 67.495 9.510 -87.491 1.00 83.12 264 VAL A C 1
ATOM 2195 O O . VAL A 1 264 ? 66.780 8.791 -88.188 1.00 83.12 264 VAL A O 1
ATOM 2198 N N . SER A 1 265 ? 67.449 9.470 -86.158 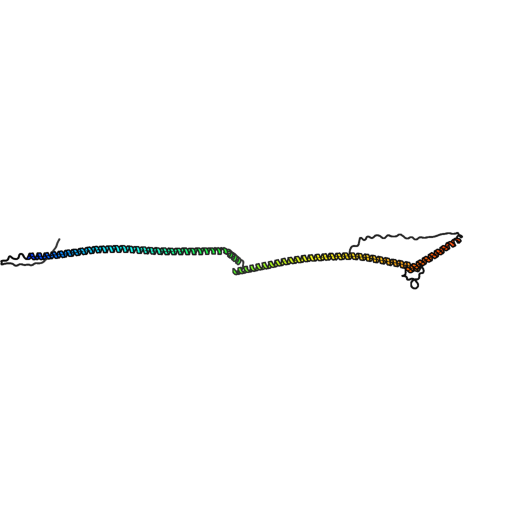1.00 87.00 265 SER A N 1
ATOM 2199 C CA . SER A 1 265 ? 66.493 8.586 -85.487 1.00 87.00 265 SER A CA 1
ATOM 2200 C C . SER A 1 265 ? 65.052 9.016 -85.772 1.00 87.00 265 SER A C 1
ATOM 2202 O O . SER A 1 265 ? 64.730 10.206 -85.777 1.00 87.00 265 SER A O 1
ATOM 2204 N N . ILE A 1 266 ? 64.166 8.035 -85.935 1.00 83.88 266 ILE A N 1
ATOM 2205 C CA . ILE A 1 266 ? 62.718 8.175 -86.123 1.00 83.88 266 ILE A CA 1
ATOM 2206 C C . ILE A 1 266 ? 62.098 9.060 -85.030 1.00 83.88 266 ILE A C 1
ATOM 2208 O O . ILE A 1 266 ? 61.145 9.799 -85.280 1.00 83.88 266 ILE A O 1
ATOM 2212 N N . ASN A 1 267 ? 62.660 9.035 -83.816 1.00 86.12 267 ASN A N 1
ATOM 2213 C CA . ASN A 1 267 ? 62.173 9.829 -82.691 1.00 86.12 267 ASN A CA 1
ATOM 2214 C C . ASN A 1 267 ? 62.679 11.281 -82.650 1.00 86.12 267 ASN A C 1
ATOM 2216 O O . ASN A 1 267 ? 62.041 12.093 -81.970 1.00 86.12 267 ASN A O 1
ATOM 2220 N N . ASP A 1 268 ? 63.761 11.618 -83.357 1.00 89.69 268 ASP A N 1
ATOM 2221 C CA . ASP A 1 268 ? 64.354 12.962 -83.392 1.00 89.69 268 ASP A CA 1
ATOM 2222 C C . ASP A 1 268 ? 63.666 13.851 -84.441 1.00 89.69 268 ASP A C 1
ATOM 2224 O O . ASP A 1 268 ? 64.156 14.120 -85.540 1.00 89.69 268 ASP A O 1
ATOM 2228 N N . THR A 1 269 ? 62.473 14.306 -84.072 1.00 90.38 269 THR A N 1
ATOM 2229 C CA . THR A 1 269 ? 61.621 15.169 -84.895 1.00 90.38 269 THR A CA 1
ATOM 2230 C C . THR A 1 269 ? 62.229 16.563 -85.118 1.00 90.38 269 THR A C 1
ATOM 2232 O O . THR A 1 269 ? 61.889 17.220 -86.100 1.00 90.38 269 THR A O 1
ATOM 2235 N N . GLU A 1 270 ? 63.138 17.023 -84.250 1.00 91.69 270 GLU A N 1
ATOM 2236 C CA . GLU A 1 270 ? 63.767 18.346 -84.364 1.00 91.69 270 GLU A CA 1
ATOM 2237 C C . GLU A 1 270 ? 64.846 18.353 -85.455 1.00 91.69 270 GLU A C 1
ATOM 2239 O O . GLU A 1 270 ? 64.807 19.201 -86.351 1.00 91.69 270 GLU A O 1
ATOM 2244 N N . THR A 1 271 ? 65.742 17.359 -85.466 1.00 90.38 271 THR A N 1
ATOM 2245 C CA . THR A 1 271 ? 66.743 17.213 -86.537 1.00 90.38 271 THR A CA 1
ATOM 2246 C C . THR A 1 271 ? 66.091 16.894 -87.886 1.00 90.38 271 THR A C 1
ATOM 2248 O O . THR A 1 271 ? 66.547 17.399 -88.916 1.00 90.38 271 THR A O 1
ATOM 2251 N N . GLN A 1 272 ? 65.001 16.113 -87.908 1.00 90.81 272 GLN A N 1
ATOM 2252 C CA . GLN A 1 272 ? 64.208 15.883 -89.126 1.00 90.81 272 GLN A CA 1
ATOM 2253 C C . GLN A 1 272 ? 63.640 17.204 -89.684 1.00 90.81 272 GLN A C 1
ATOM 2255 O O . GLN A 1 272 ? 63.862 17.516 -90.855 1.00 90.81 272 GLN A O 1
ATOM 2260 N N . LEU A 1 273 ? 62.974 18.017 -88.849 1.00 93.06 273 LEU A N 1
ATOM 2261 C CA . LEU A 1 273 ? 62.420 19.321 -89.249 1.00 93.06 273 LEU A CA 1
ATOM 2262 C C . LEU A 1 273 ? 63.489 20.288 -89.769 1.00 93.06 273 LEU A C 1
ATOM 2264 O O . LEU A 1 273 ? 63.280 20.937 -90.793 1.00 93.06 273 LEU A O 1
ATOM 2268 N N . GLU A 1 274 ? 64.635 20.381 -89.097 1.00 92.50 274 GLU A N 1
ATOM 2269 C CA . GLU A 1 274 ? 65.727 21.265 -89.513 1.00 92.50 274 GLU A CA 1
ATOM 2270 C C . GLU A 1 274 ? 66.363 20.815 -90.843 1.00 92.50 274 GLU A C 1
ATOM 2272 O O . GLU A 1 274 ? 66.724 21.664 -91.660 1.00 92.50 274 GLU A O 1
ATOM 2277 N N . LYS A 1 275 ? 66.438 19.503 -91.124 1.00 89.88 275 LYS A N 1
ATOM 2278 C CA . LYS A 1 275 ? 66.853 18.998 -92.445 1.00 89.88 275 LYS A CA 1
ATOM 2279 C C . LYS A 1 275 ? 65.817 19.292 -93.539 1.00 89.88 275 LYS A C 1
ATOM 2281 O O . LYS A 1 275 ? 66.208 19.788 -94.594 1.00 89.88 275 LYS A O 1
ATOM 2286 N N . ILE A 1 276 ? 64.521 19.065 -93.288 1.00 91.94 276 ILE A N 1
ATOM 2287 C CA . ILE A 1 276 ? 63.436 19.410 -94.235 1.00 91.94 276 ILE A CA 1
ATOM 2288 C C . ILE A 1 276 ? 63.471 20.908 -94.563 1.00 91.94 276 ILE A C 1
ATOM 2290 O O . ILE A 1 276 ? 63.395 21.301 -95.725 1.00 91.94 276 ILE A O 1
ATOM 2294 N N . LYS A 1 277 ? 63.623 21.754 -93.539 1.00 92.62 277 LYS A N 1
ATOM 2295 C CA . LYS A 1 277 ? 63.716 23.209 -93.681 1.00 92.62 277 LYS A CA 1
ATOM 2296 C C . LYS A 1 277 ? 64.899 23.619 -94.560 1.00 92.62 277 LYS A C 1
ATOM 2298 O O . LYS A 1 277 ? 64.700 24.426 -95.462 1.00 92.62 277 LYS A O 1
ATOM 2303 N N . ARG A 1 278 ? 66.093 23.049 -94.346 1.00 90.56 278 ARG A N 1
ATOM 2304 C CA . ARG A 1 278 ? 67.260 23.304 -95.212 1.00 90.56 278 ARG A CA 1
ATOM 2305 C C . ARG A 1 278 ? 66.992 22.881 -96.648 1.00 90.56 278 ARG A C 1
ATOM 2307 O O . ARG A 1 278 ? 67.160 23.707 -97.529 1.00 90.56 278 ARG A O 1
ATOM 2314 N N . PHE A 1 279 ? 66.455 21.680 -96.872 1.00 90.44 279 PHE A N 1
ATOM 2315 C CA . PHE A 1 279 ? 66.076 21.229 -98.213 1.00 90.44 279 PHE A CA 1
ATOM 2316 C C . PHE A 1 279 ? 65.115 22.212 -98.906 1.00 90.44 279 PHE A C 1
ATOM 2318 O O . PHE A 1 279 ? 65.326 22.556 -100.064 1.00 90.44 279 PHE A O 1
ATOM 2325 N N . ILE A 1 280 ? 64.093 22.721 -98.206 1.00 89.25 280 ILE A N 1
ATOM 2326 C CA . ILE A 1 280 ? 63.176 23.734 -98.759 1.00 89.25 280 ILE A CA 1
ATOM 2327 C C . ILE A 1 280 ? 63.918 25.040 -99.083 1.00 89.25 280 ILE A C 1
ATOM 2329 O O . ILE A 1 280 ? 63.686 25.608 -100.146 1.00 89.25 280 ILE A O 1
ATOM 2333 N N . GLN A 1 281 ? 64.824 25.498 -98.215 1.00 90.31 281 GLN A N 1
ATOM 2334 C CA . GLN A 1 281 ? 65.637 26.698 -98.452 1.00 90.31 281 GLN A CA 1
ATOM 2335 C C . GLN A 1 281 ? 66.600 26.522 -99.639 1.00 90.31 281 GLN A C 1
ATOM 2337 O O . GLN A 1 281 ? 66.697 27.418 -100.473 1.00 90.31 281 GLN A O 1
ATOM 2342 N N . ASP A 1 282 ? 67.234 25.356 -99.769 1.00 87.06 282 ASP A N 1
ATOM 2343 C CA . ASP A 1 282 ? 68.107 25.004 -100.891 1.00 87.06 282 ASP A CA 1
ATOM 2344 C C . ASP A 1 282 ? 67.315 24.974 -102.213 1.00 87.06 282 ASP A C 1
ATOM 2346 O O . ASP A 1 282 ? 67.760 25.537 -103.212 1.00 87.06 282 ASP A O 1
ATOM 2350 N N . GLN A 1 283 ? 66.109 24.386 -102.227 1.00 84.62 283 GLN A N 1
ATOM 2351 C CA . GLN A 1 283 ? 65.218 24.411 -103.398 1.00 84.62 283 GLN A CA 1
ATOM 2352 C C . GLN A 1 283 ? 64.731 25.831 -103.724 1.00 84.62 283 GLN A C 1
ATOM 2354 O O . GLN A 1 283 ? 64.711 26.224 -104.889 1.00 84.62 283 GLN A O 1
ATOM 2359 N N . GLU A 1 284 ? 64.369 26.629 -102.718 1.00 83.94 284 GLU A N 1
ATOM 2360 C CA . GLU A 1 284 ? 64.003 28.034 -102.898 1.00 83.94 284 GLU A CA 1
ATOM 2361 C C . GLU A 1 284 ? 65.148 28.862 -103.498 1.00 83.94 284 GLU A C 1
ATOM 2363 O O . GLU A 1 284 ? 64.911 29.679 -104.387 1.00 83.94 284 GLU A O 1
ATOM 2368 N N . ASP A 1 285 ? 66.381 28.682 -103.026 1.00 84.38 285 ASP A N 1
ATOM 2369 C CA . ASP A 1 285 ? 67.530 29.462 -103.485 1.00 84.38 285 ASP A CA 1
ATOM 2370 C C . ASP A 1 285 ? 68.044 28.975 -104.852 1.00 84.38 285 ASP A C 1
ATOM 2372 O O . ASP A 1 285 ? 68.438 29.803 -105.680 1.00 84.38 285 ASP A O 1
ATOM 2376 N N . LEU A 1 286 ? 67.906 27.679 -105.165 1.00 81.62 286 LEU A N 1
ATOM 2377 C CA . LEU A 1 286 ? 68.021 27.151 -106.530 1.00 81.62 286 LEU A CA 1
ATOM 2378 C C . LEU A 1 286 ? 66.971 27.770 -107.467 1.00 81.62 286 LEU A C 1
ATOM 2380 O O . LEU A 1 286 ? 67.317 28.195 -108.569 1.00 81.62 286 LEU A O 1
ATOM 2384 N N . LEU A 1 287 ? 65.711 27.897 -107.034 1.00 79.19 287 LEU A N 1
ATOM 2385 C CA . LEU A 1 287 ? 64.652 28.545 -107.819 1.00 79.19 287 LEU A CA 1
ATOM 2386 C C . LEU A 1 287 ? 64.881 30.057 -107.976 1.00 79.19 287 LEU A C 1
ATOM 2388 O O . LEU A 1 287 ? 64.644 30.597 -109.054 1.00 79.19 287 LEU A O 1
ATOM 2392 N N . LYS A 1 288 ? 65.413 30.753 -106.963 1.00 78.38 288 LYS A N 1
ATOM 2393 C CA . LYS A 1 288 ? 65.813 32.173 -107.070 1.00 78.38 288 LYS A CA 1
ATOM 2394 C C . LYS A 1 288 ? 67.028 32.359 -107.987 1.00 78.38 288 LYS A C 1
ATOM 2396 O O . LYS A 1 288 ? 67.130 33.390 -108.652 1.00 78.38 288 LYS A O 1
ATOM 2401 N N . ALA A 1 289 ? 67.941 31.388 -108.053 1.00 71.19 289 ALA A N 1
ATOM 2402 C CA . ALA A 1 289 ? 69.033 31.375 -109.026 1.00 71.19 289 ALA A CA 1
ATOM 2403 C C . ALA A 1 289 ? 68.523 31.095 -110.455 1.00 71.19 289 ALA A C 1
ATOM 2405 O O . ALA A 1 289 ? 68.917 31.787 -111.396 1.00 71.19 289 ALA A O 1
ATOM 2406 N N . ALA A 1 290 ? 67.589 30.154 -110.617 1.00 63.00 290 ALA A N 1
ATOM 2407 C CA . ALA A 1 290 ? 66.920 29.877 -111.887 1.00 63.00 290 ALA A CA 1
ATOM 2408 C C . ALA A 1 290 ? 66.106 31.086 -112.388 1.00 63.00 290 ALA A C 1
ATOM 2410 O O . ALA A 1 290 ? 66.260 31.479 -113.539 1.00 63.00 290 ALA A O 1
ATOM 2411 N N . GLY A 1 291 ? 65.348 31.766 -111.520 1.00 60.31 291 GLY A N 1
ATOM 2412 C CA . GLY A 1 291 ? 64.627 33.000 -111.862 1.00 60.31 291 GLY A CA 1
ATOM 2413 C C . GLY A 1 291 ? 65.556 34.148 -112.286 1.00 60.31 291 GLY A C 1
ATOM 2414 O O . GLY A 1 291 ? 65.272 34.854 -113.248 1.00 60.31 291 GLY A O 1
ATOM 2415 N N . LYS A 1 292 ? 66.743 34.273 -111.671 1.00 53.47 292 LYS A N 1
ATOM 2416 C CA . LYS A 1 292 ? 67.811 35.178 -112.155 1.00 53.47 292 LYS A CA 1
ATOM 2417 C C . LYS A 1 292 ? 68.415 34.760 -113.504 1.00 53.47 292 LYS A C 1
ATOM 2419 O O . LYS A 1 292 ? 69.117 35.552 -114.126 1.00 53.47 292 LYS A O 1
ATOM 2424 N N . THR A 1 293 ? 68.160 33.532 -113.952 1.00 48.25 293 THR A N 1
ATOM 2425 C CA . THR A 1 293 ? 68.523 33.051 -115.292 1.00 48.25 293 THR A CA 1
ATOM 2426 C C . THR A 1 293 ? 67.418 33.377 -116.308 1.00 48.25 293 THR A C 1
ATOM 2428 O O . THR A 1 293 ? 67.726 33.609 -117.477 1.00 48.25 293 THR A O 1
ATOM 2431 N N . GLU A 1 294 ? 66.154 33.513 -115.881 1.00 47.69 294 GLU A N 1
ATOM 2432 C CA . GLU A 1 294 ? 65.050 33.920 -116.764 1.00 47.69 294 GLU A CA 1
ATOM 2433 C C . GLU A 1 294 ? 65.234 35.350 -117.303 1.00 47.69 294 GLU A C 1
ATOM 2435 O O . GLU A 1 294 ? 65.112 35.542 -118.516 1.00 47.69 294 GLU A O 1
ATOM 2440 N N . ASP A 1 295 ? 65.670 36.305 -116.468 1.00 45.69 295 ASP A N 1
ATOM 2441 C CA . ASP A 1 295 ? 66.053 37.675 -116.879 1.00 45.69 295 ASP A CA 1
ATOM 2442 C C . ASP A 1 295 ? 67.161 37.705 -117.958 1.00 45.69 295 ASP A C 1
ATOM 2444 O O . ASP A 1 295 ? 67.268 38.660 -118.728 1.00 45.69 295 ASP A O 1
ATOM 2448 N N . ILE A 1 296 ? 67.980 36.650 -118.057 1.00 46.53 296 ILE A N 1
ATOM 2449 C CA . ILE A 1 296 ? 69.034 36.519 -119.076 1.00 46.53 296 ILE A CA 1
ATOM 2450 C C . ILE A 1 296 ? 68.499 35.825 -120.344 1.00 46.53 296 ILE A C 1
ATOM 2452 O O . ILE A 1 296 ? 68.935 36.138 -121.453 1.00 46.53 296 ILE A O 1
ATOM 2456 N N . THR A 1 297 ? 67.511 34.931 -120.223 1.00 46.53 297 THR A N 1
ATOM 2457 C CA . THR A 1 297 ? 66.902 34.233 -121.375 1.00 46.53 297 THR A CA 1
ATOM 2458 C C . THR A 1 297 ? 65.775 35.002 -122.074 1.00 46.53 297 THR A C 1
ATOM 2460 O O . THR A 1 297 ? 65.565 34.798 -123.273 1.00 46.53 297 THR A O 1
ATOM 2463 N N . TYR A 1 298 ? 65.100 35.945 -121.401 1.00 41.81 298 TYR A N 1
ATOM 2464 C CA . TYR A 1 298 ? 64.019 36.743 -122.007 1.00 41.81 298 TYR A CA 1
ATOM 2465 C C . TYR A 1 298 ? 64.471 37.623 -123.189 1.00 41.81 298 TYR A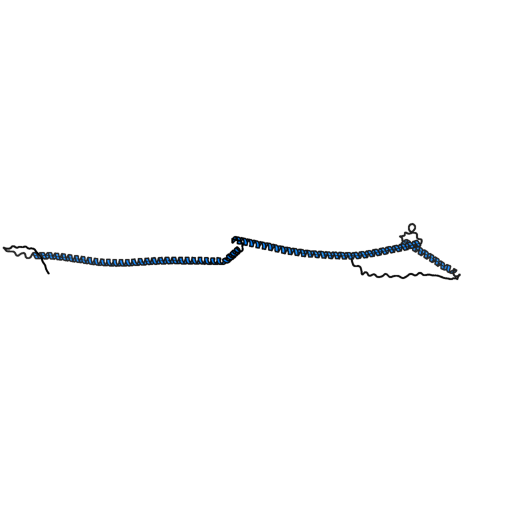 C 1
ATOM 2467 O O . TYR A 1 298 ? 63.649 37.999 -124.022 1.00 41.81 298 TYR A O 1
ATOM 2475 N N . SER A 1 299 ? 65.776 37.880 -123.324 1.00 40.59 299 SER A N 1
ATOM 2476 C CA . SER A 1 299 ? 66.372 38.574 -124.477 1.00 40.59 299 SER A CA 1
ATOM 2477 C C . SER A 1 299 ? 66.401 37.724 -125.765 1.00 40.59 299 SER A C 1
ATOM 2479 O O . SER A 1 299 ? 66.462 38.266 -126.866 1.00 40.59 299 SER A O 1
ATOM 2481 N N . PHE A 1 300 ? 66.330 36.389 -125.660 1.00 40.44 300 PHE A N 1
ATOM 2482 C CA . PHE A 1 300 ? 66.463 35.470 -126.805 1.00 40.44 300 PHE A CA 1
ATOM 2483 C C . PHE A 1 300 ? 65.142 34.793 -127.221 1.00 40.44 300 PHE A C 1
ATOM 2485 O O . PHE A 1 300 ? 65.041 34.238 -128.313 1.00 40.44 300 PHE A O 1
ATOM 2492 N N . ALA A 1 301 ? 64.106 34.854 -126.378 1.00 40.16 301 ALA A N 1
ATOM 2493 C CA . ALA A 1 301 ? 62.835 34.150 -126.581 1.00 40.16 301 ALA A CA 1
ATOM 2494 C C . ALA A 1 301 ? 61.769 34.933 -127.386 1.00 40.16 301 ALA A C 1
ATOM 2496 O O . ALA A 1 301 ? 60.672 34.424 -127.611 1.00 40.16 301 ALA A O 1
ATOM 2497 N N . GLN A 1 302 ? 62.059 36.151 -127.861 1.00 43.03 302 GLN A N 1
ATOM 2498 C CA . GLN A 1 302 ? 61.075 37.011 -128.543 1.00 43.03 302 GLN A CA 1
ATOM 2499 C C . GLN A 1 302 ? 60.997 36.810 -130.077 1.00 43.03 302 GLN A C 1
ATOM 2501 O O . GLN A 1 302 ? 60.536 37.698 -130.795 1.00 43.03 302 GLN A O 1
ATOM 2506 N N . HIS A 1 303 ? 61.451 35.663 -130.609 1.00 38.72 303 HIS A N 1
ATOM 2507 C CA . HIS A 1 303 ? 61.598 35.461 -132.063 1.00 38.72 303 HIS A CA 1
ATOM 2508 C C . HIS A 1 303 ? 61.076 34.125 -132.638 1.00 38.72 303 HIS A C 1
ATOM 2510 O O . HIS A 1 303 ? 61.594 33.635 -133.638 1.00 38.72 303 HIS A O 1
ATOM 2516 N N . CYS A 1 304 ? 60.009 33.558 -132.064 1.00 35.62 304 CYS A N 1
ATOM 2517 C CA . CYS A 1 304 ? 59.116 32.629 -132.777 1.00 35.62 304 CYS A CA 1
ATOM 2518 C C . CYS A 1 304 ? 57.684 32.708 -132.224 1.00 35.62 304 CYS A C 1
ATOM 2520 O O . CYS A 1 304 ? 57.380 32.171 -131.162 1.00 35.62 304 CYS A O 1
ATOM 2522 N N . SER A 1 305 ? 56.792 33.386 -132.949 1.00 32.97 305 SER A N 1
ATOM 2523 C CA . SER A 1 305 ? 55.354 33.403 -132.653 1.00 32.97 305 SER A CA 1
ATOM 2524 C C . SER A 1 305 ? 54.620 32.306 -133.424 1.00 32.97 305 SER A C 1
ATOM 2526 O O . SER A 1 305 ? 54.868 32.121 -134.612 1.00 32.97 305 SER A O 1
ATOM 2528 N N . GLY A 1 306 ? 53.652 31.658 -132.770 1.00 33.47 306 GLY A N 1
ATOM 2529 C CA . GLY A 1 306 ? 52.766 30.656 -133.374 1.00 33.47 306 GLY A CA 1
ATOM 2530 C C . GLY A 1 306 ? 53.024 29.237 -132.845 1.00 33.47 306 GLY A C 1
ATOM 2531 O O . GLY A 1 306 ? 54.079 28.678 -133.104 1.00 33.47 306 GLY A O 1
ATOM 2532 N N . GLY A 1 307 ? 52.111 28.586 -132.119 1.00 33.31 307 GLY A N 1
ATOM 2533 C CA . GLY A 1 307 ? 50.821 29.041 -131.579 1.00 33.31 307 GLY A CA 1
ATOM 2534 C C . GLY A 1 307 ? 49.741 27.958 -131.672 1.00 33.31 307 GLY A C 1
ATOM 2535 O O . GLY A 1 307 ? 49.847 27.080 -132.520 1.00 33.31 307 GLY A O 1
ATOM 2536 N N . LEU A 1 308 ? 48.680 28.101 -130.859 1.00 33.12 308 LEU A N 1
ATOM 2537 C CA . LEU A 1 308 ? 47.489 27.226 -130.795 1.00 33.12 308 LEU A CA 1
ATOM 2538 C C . LEU A 1 308 ? 47.759 25.793 -130.258 1.00 33.12 308 LEU A C 1
ATOM 2540 O O . LEU A 1 308 ? 48.819 25.232 -130.491 1.00 33.12 308 LEU A O 1
ATOM 2544 N N . LYS A 1 309 ? 46.832 25.113 -129.561 1.00 36.09 309 LYS A N 1
ATOM 2545 C CA . LYS A 1 309 ? 45.635 25.519 -128.780 1.00 36.09 309 LYS A CA 1
ATOM 2546 C C . LYS A 1 309 ? 45.081 24.275 -128.056 1.00 36.09 309 LYS A C 1
ATOM 2548 O O . LYS A 1 309 ? 45.154 23.205 -128.643 1.00 36.09 309 LYS A O 1
ATOM 2553 N N . GLU A 1 310 ? 44.384 24.476 -126.928 1.00 37.03 310 GLU A N 1
ATOM 2554 C CA . GLU A 1 310 ? 43.359 23.556 -126.361 1.00 37.03 310 GLU A CA 1
ATOM 2555 C C . GLU A 1 310 ? 43.847 22.128 -125.971 1.00 37.03 310 GLU A C 1
ATOM 2557 O O . GLU A 1 310 ? 44.906 21.675 -126.376 1.00 37.03 310 GLU A O 1
ATOM 2562 N N . GLY A 1 311 ? 43.175 21.361 -125.105 1.00 34.66 311 GLY A N 1
ATOM 2563 C CA . GLY A 1 311 ? 41.957 21.597 -124.320 1.00 34.66 311 GLY A CA 1
ATOM 2564 C C . GLY A 1 311 ? 41.647 20.386 -123.411 1.00 34.66 311 GLY A C 1
ATOM 2565 O O . GLY A 1 311 ? 42.517 19.544 -123.212 1.00 34.66 311 GLY A O 1
ATOM 2566 N N . PHE A 1 312 ? 40.394 20.278 -122.941 1.00 35.38 312 PHE A N 1
ATOM 2567 C CA . PHE A 1 312 ? 39.849 19.251 -122.018 1.00 35.38 312 PHE A CA 1
ATOM 2568 C C . PHE A 1 312 ? 40.343 19.381 -120.553 1.00 35.38 312 PHE A C 1
ATOM 2570 O O . PHE A 1 312 ? 41.516 19.622 -120.309 1.00 35.38 312 PHE A O 1
ATOM 2577 N N . SER A 1 313 ? 39.499 19.431 -119.509 1.00 35.28 313 SER A N 1
ATOM 2578 C CA . SER A 1 313 ? 38.333 18.606 -119.097 1.00 35.28 313 SER A CA 1
ATOM 2579 C C . SER A 1 313 ? 38.748 17.297 -118.392 1.00 35.28 313 SER A C 1
ATOM 2581 O O . SER A 1 313 ? 39.651 16.622 -118.860 1.00 35.28 313 SER A O 1
ATOM 2583 N N . ASN A 1 314 ? 38.125 16.860 -117.285 1.00 37.28 314 ASN A N 1
ATOM 2584 C CA . ASN A 1 314 ? 36.875 17.325 -116.659 1.00 37.28 314 ASN A CA 1
ATOM 2585 C C . ASN A 1 314 ? 36.855 17.183 -115.121 1.00 37.28 314 ASN A C 1
ATOM 2587 O O . ASN A 1 314 ? 37.693 16.516 -114.523 1.00 37.28 314 ASN A O 1
ATOM 2591 N N . ALA A 1 315 ? 35.854 17.816 -114.503 1.00 37.72 315 ALA A N 1
ATOM 2592 C CA . ALA A 1 315 ? 35.604 17.826 -113.062 1.00 37.72 315 ALA A CA 1
ATOM 2593 C C . ALA A 1 315 ? 35.127 16.478 -112.476 1.00 37.72 315 ALA A C 1
ATOM 2595 O O . ALA A 1 315 ? 34.500 15.674 -113.164 1.00 37.72 315 ALA A O 1
ATOM 2596 N N . VAL A 1 316 ? 35.299 16.323 -111.157 1.00 38.47 316 VAL A N 1
ATOM 2597 C CA . VAL A 1 316 ? 34.502 15.431 -110.292 1.00 38.47 316 VAL A CA 1
ATOM 2598 C C . VAL A 1 316 ? 34.021 16.238 -109.076 1.00 38.47 316 VAL A C 1
ATOM 2600 O O . VAL A 1 316 ? 34.666 17.200 -108.664 1.00 38.47 316 VAL A O 1
ATOM 2603 N N . HIS A 1 317 ? 32.852 15.887 -108.539 1.00 41.53 317 HIS A N 1
ATOM 2604 C CA . HIS A 1 317 ? 32.054 16.696 -107.614 1.00 41.53 317 HIS A CA 1
ATOM 2605 C C . HIS A 1 317 ? 31.642 15.857 -106.392 1.00 41.53 317 HIS A C 1
ATOM 2607 O O . HIS A 1 317 ? 31.148 14.745 -106.566 1.00 41.53 317 HIS A O 1
ATOM 2613 N N . LEU A 1 318 ? 31.827 16.373 -105.168 1.00 37.47 318 LEU A N 1
ATOM 2614 C CA . LEU A 1 318 ? 31.349 15.745 -103.924 1.00 37.47 318 LEU A CA 1
ATOM 2615 C C . LEU A 1 318 ? 30.803 16.786 -102.907 1.00 37.47 318 LEU A C 1
ATOM 2617 O O . LEU A 1 318 ? 31.038 17.982 -103.091 1.00 37.47 318 LEU A O 1
ATOM 2621 N N . PRO A 1 319 ? 29.995 16.356 -101.908 1.00 45.84 319 PRO A N 1
ATOM 2622 C CA . PRO A 1 319 ? 28.881 17.153 -101.364 1.00 45.84 319 PRO A CA 1
ATOM 2623 C C . PRO A 1 319 ? 29.135 17.711 -99.929 1.00 45.84 319 PRO A C 1
ATOM 2625 O O . PRO A 1 319 ? 30.234 17.541 -99.401 1.00 45.84 319 PRO A O 1
ATOM 2628 N N . PRO A 1 320 ? 28.181 18.435 -99.290 1.00 43.09 320 PRO A N 1
ATOM 2629 C CA . PRO A 1 320 ? 28.493 19.364 -98.195 1.00 43.09 320 PRO A CA 1
ATOM 2630 C C . PRO A 1 320 ? 28.501 18.766 -96.774 1.00 43.09 320 PRO A C 1
ATOM 2632 O O . PRO A 1 320 ? 27.987 17.682 -96.505 1.00 43.09 320 PRO A O 1
ATOM 2635 N N . LEU A 1 321 ? 29.055 19.552 -95.845 1.00 39.12 321 LEU A N 1
ATOM 2636 C CA . LEU A 1 321 ? 29.225 19.243 -94.421 1.00 39.12 321 LEU A CA 1
ATOM 2637 C C . LEU A 1 321 ? 27.896 19.115 -93.649 1.00 39.12 321 LEU A C 1
ATOM 2639 O O . LEU A 1 321 ? 27.098 20.052 -93.596 1.00 39.12 321 LEU A O 1
ATOM 2643 N N . MET A 1 322 ? 27.723 17.993 -92.945 1.00 37.97 322 MET A N 1
ATOM 2644 C CA . MET A 1 322 ? 26.735 17.826 -91.868 1.00 37.97 322 MET A CA 1
ATOM 2645 C C . MET A 1 322 ? 27.171 18.574 -90.595 1.00 37.97 322 MET A C 1
ATOM 2647 O O . MET A 1 322 ? 28.350 18.578 -90.242 1.00 37.97 322 MET A O 1
ATOM 2651 N N . ARG A 1 323 ? 26.211 19.149 -89.857 1.00 49.75 323 ARG A N 1
ATOM 2652 C CA . ARG A 1 323 ? 26.426 19.640 -88.481 1.00 49.75 323 ARG A CA 1
ATOM 2653 C C . ARG A 1 323 ? 26.148 18.522 -87.463 1.00 49.75 323 ARG A C 1
ATOM 2655 O O . ARG A 1 323 ? 25.159 17.812 -87.642 1.00 49.75 323 ARG A O 1
ATOM 2662 N N . PRO A 1 324 ? 26.912 18.414 -86.361 1.00 44.31 324 PRO A N 1
ATOM 2663 C CA . PRO A 1 324 ? 26.496 17.643 -85.192 1.00 44.31 324 PRO A CA 1
ATOM 2664 C C . PRO A 1 324 ? 25.232 18.232 -84.548 1.00 44.31 324 PRO A C 1
ATOM 2666 O O . PRO A 1 324 ? 25.046 19.451 -84.529 1.00 44.31 324 PRO A O 1
ATOM 2669 N N . SER A 1 325 ? 24.376 17.370 -84.000 1.00 43.03 325 SER A N 1
ATOM 2670 C CA . SER A 1 325 ? 23.189 17.757 -83.234 1.00 43.03 325 SER A CA 1
ATOM 2671 C C . SER A 1 325 ? 23.517 18.016 -81.760 1.00 43.03 325 SER A C 1
ATOM 2673 O O . SER A 1 325 ? 24.368 17.359 -81.166 1.00 43.03 325 SER A O 1
ATOM 2675 N N . THR A 1 326 ? 22.796 18.952 -81.143 1.00 41.03 326 THR A N 1
ATOM 2676 C CA . THR A 1 326 ? 22.766 19.116 -79.684 1.00 41.03 326 THR A CA 1
ATOM 2677 C C . THR A 1 326 ? 21.890 18.031 -79.056 1.00 41.03 326 THR A C 1
ATOM 2679 O O . THR A 1 326 ? 20.695 17.976 -79.351 1.00 41.03 326 THR A O 1
ATOM 2682 N N . SER A 1 327 ? 22.454 17.200 -78.180 1.00 44.16 327 SER A N 1
ATOM 2683 C CA . SER A 1 327 ? 21.718 16.232 -77.358 1.00 44.16 327 SER A CA 1
ATOM 2684 C C . SER A 1 327 ? 21.531 16.741 -75.923 1.00 44.16 327 SER A C 1
ATOM 2686 O O . SER A 1 327 ? 22.425 17.344 -75.333 1.00 44.16 327 SER A O 1
ATOM 2688 N N . ASP A 1 328 ? 20.334 16.522 -75.379 1.00 44.56 328 ASP A N 1
ATOM 2689 C CA . ASP A 1 328 ? 19.859 17.070 -74.103 1.00 44.56 328 ASP A CA 1
ATOM 2690 C C . ASP A 1 328 ? 20.214 16.146 -72.910 1.00 44.56 328 ASP A C 1
ATOM 2692 O O . ASP A 1 328 ? 19.799 14.982 -72.908 1.00 44.56 328 ASP A O 1
ATOM 2696 N N . PRO A 1 329 ? 20.941 16.619 -71.875 1.00 44.69 329 PRO A N 1
ATOM 2697 C CA . PRO A 1 329 ? 21.342 15.820 -70.711 1.00 44.69 329 PRO A CA 1
ATOM 2698 C C . PRO A 1 329 ? 20.224 15.640 -69.655 1.00 44.69 329 PRO A C 1
ATOM 2700 O O . PRO A 1 329 ? 20.494 15.624 -68.453 1.00 44.69 329 PRO A O 1
ATOM 2703 N N . SER A 1 330 ? 18.967 15.476 -70.083 1.00 47.12 330 SER A N 1
ATOM 2704 C CA . SER A 1 330 ? 17.784 15.447 -69.201 1.00 47.12 330 SER A CA 1
ATOM 2705 C C . SER A 1 330 ? 17.217 14.049 -68.882 1.00 47.12 330 SER A C 1
ATOM 2707 O O . SER A 1 330 ? 16.151 13.951 -68.275 1.00 47.12 330 SER A O 1
ATOM 2709 N N . GLN A 1 331 ? 17.905 12.948 -69.226 1.00 53.50 331 GLN A N 1
ATOM 2710 C CA . GLN A 1 331 ? 17.485 11.583 -68.845 1.00 53.50 331 GLN A CA 1
ATOM 2711 C C . GLN A 1 331 ? 18.635 10.656 -68.411 1.00 53.50 331 GLN A C 1
ATOM 2713 O O . GLN A 1 331 ? 19.003 9.741 -69.140 1.00 53.50 331 GLN A O 1
ATOM 2718 N N . GLN A 1 332 ? 19.141 10.814 -67.179 1.00 42.94 332 GLN A N 1
ATOM 2719 C CA . GLN A 1 332 ? 19.801 9.710 -66.455 1.00 42.94 332 GLN A CA 1
ATOM 2720 C C . GLN A 1 332 ? 19.857 9.937 -64.928 1.00 42.94 332 GLN A C 1
ATOM 2722 O O . GLN A 1 332 ? 20.862 10.349 -64.355 1.00 42.94 332 GLN A O 1
ATOM 2727 N N . ARG A 1 333 ? 18.746 9.624 -64.244 1.00 46.38 333 ARG A N 1
ATOM 2728 C CA . ARG A 1 333 ? 18.716 9.301 -62.804 1.00 46.38 333 ARG A CA 1
ATOM 2729 C C . ARG A 1 333 ? 17.719 8.172 -62.543 1.00 46.38 333 ARG A C 1
ATOM 2731 O O . ARG A 1 333 ? 16.527 8.438 -62.419 1.00 46.38 333 ARG A O 1
ATOM 2738 N N . ARG A 1 334 ? 18.218 6.936 -62.465 1.00 47.75 334 ARG A N 1
ATOM 2739 C CA . ARG A 1 334 ? 17.603 5.770 -61.800 1.00 47.75 334 ARG A CA 1
ATOM 2740 C C . ARG A 1 334 ? 18.567 4.587 -61.901 1.00 47.75 334 ARG A C 1
ATOM 2742 O O . ARG A 1 334 ? 18.533 3.870 -62.894 1.00 47.75 334 ARG A O 1
ATOM 2749 N N . PHE A 1 335 ? 19.422 4.446 -60.898 1.00 47.81 335 PHE A N 1
ATOM 2750 C CA . PHE A 1 335 ? 19.630 3.234 -60.103 1.00 47.81 335 PHE A CA 1
ATOM 2751 C C . PHE A 1 335 ? 20.231 3.667 -58.757 1.00 47.81 335 PHE A C 1
ATOM 2753 O O . PHE A 1 335 ? 20.850 4.759 -58.737 1.00 47.81 335 PHE A O 1
#

Secondary structure (DSSP, 8-state):
--------------------------SSSTHHHHHHHHHHHHHHHHHHHHHHHHHHHHHHHHHHHHHHHHHHHHHHHHHHHHHHHHHHHHHHHHHHHHHHHHHHHHHHHHHHHHHHHHHHHHHHHHHHHHHHHHHHHHHHHHHHHHSSS-SSHHHHHHHHHHHHHHHHHHHHHHHHHHHHHHHHHHHHHHHHHHHHHHHHHHHHHHHHHHHHHHHHHHHHHHHHHHHHHHHHHHHHHHHHHHHHHHHHHHHHHHTT--BGGGSB-TT-HHHHHHHHHHHHHHHHHHHHHHHHHHHHHTTTSSS----------------PPPPPPPPP-------

InterPro domains:
  IPR051147 Cilia- and flagella-associated domain-containing protein [PTHR21683] (32-284)

Foldseek 3Di:
DDDDDDDDDDDDDDDDYDDYDDDDDPPPPPVVVVVVVVVVVVVVVVVVVVVVVVVVVVVVVVVVVVVVVVVVVVVVVVVVVVVVVVVVVVVVVVVVVVVVVVVVVVVVVVVVVVVVVVVVVVVVVVVVVVCVVCVVVVVVLVVVVVVDVDPDSVVVVVVVVVVVVVVVVVVVVVVVVVVVVVVVVVVVVVVVVVVVVVVVVVVVVVVVVVVVVVVVVVVVVVVVVVVVVVVVVVVVVVVVVVVLLVVLLVLLVVLVADEPPVGDDSPCSPVSVVVSVVSVVVVVVVVVVVVVVVVVCVVPPPPDDDDDDYDDDDDDDDDDDDDDDDDDPPDDDDD

Organism: Channa argus (NCBI:txid215402)